Protein AF-0000000083323220 (afdb_homodimer)

Structure (mmCIF, N/CA/C/O backbone):
data_AF-0000000083323220-model_v1
#
loop_
_entity.id
_entity.type
_entity.pdbx_description
1 polymer 'TGF-beta family profile domain-containing protein'
#
loop_
_atom_site.group_PDB
_atom_site.id
_atom_site.type_symbol
_atom_site.label_atom_id
_atom_site.label_alt_id
_atom_site.label_comp_id
_atom_site.label_asym_id
_atom_site.label_entity_id
_atom_site.label_seq_id
_atom_site.pdbx_PDB_ins_code
_atom_site.Cartn_x
_atom_site.Cartn_y
_atom_site.Cartn_z
_atom_site.occupancy
_atom_site.B_iso_or_equiv
_atom_site.auth_seq_id
_atom_site.auth_comp_id
_atom_site.auth_asym_id
_atom_site.auth_atom_id
_atom_site.pdbx_PDB_model_num
ATOM 1 N N . MET A 1 1 ? -9.164 18.016 -3.143 1 35.22 1 MET A N 1
ATOM 2 C CA . MET A 1 1 ? -8.867 17.453 -4.453 1 35.22 1 MET A CA 1
ATOM 3 C C . MET A 1 1 ? -9.062 15.938 -4.445 1 35.22 1 MET A C 1
ATOM 5 O O . MET A 1 1 ? -8.547 15.242 -3.564 1 35.22 1 MET A O 1
ATOM 9 N N . PRO A 1 2 ? -10.086 15.516 -5.086 1 44.38 2 PRO A N 1
ATOM 10 C CA . PRO A 1 2 ? -10.422 14.094 -5.004 1 44.38 2 PRO A CA 1
ATOM 11 C C . PRO A 1 2 ? -9.242 13.195 -5.359 1 44.38 2 PRO A C 1
ATOM 13 O O . PRO A 1 2 ? -8.625 13.367 -6.414 1 44.38 2 PRO A O 1
ATOM 16 N N . LEU A 1 3 ? -8.492 12.82 -4.41 1 46.09 3 LEU A N 1
ATOM 17 C CA . LEU A 1 3 ? -7.367 11.938 -4.699 1 46.09 3 LEU A CA 1
ATOM 18 C C . LEU A 1 3 ? -7.785 10.812 -5.645 1 46.09 3 LEU A C 1
ATOM 20 O O . LEU A 1 3 ? -6.938 10.195 -6.289 1 46.09 3 LEU A O 1
ATOM 24 N N . HIS A 1 4 ? -9.203 10.297 -5.645 1 52.5 4 HIS A N 1
ATOM 25 C CA . HIS A 1 4 ? -9.258 8.922 -6.137 1 52.5 4 HIS A CA 1
ATOM 26 C C . HIS A 1 4 ? -9.828 8.867 -7.551 1 52.5 4 HIS A C 1
ATOM 28 O O . HIS A 1 4 ? -10.961 8.422 -7.746 1 52.5 4 HIS A O 1
ATOM 34 N N . LYS A 1 5 ? -9.773 9.953 -8.414 1 54 5 LYS A N 1
ATOM 35 C CA . LYS A 1 5 ? -10.156 9.547 -9.758 1 54 5 LYS A CA 1
ATOM 36 C C . LYS A 1 5 ? -9.281 8.406 -10.258 1 54 5 LYS A C 1
ATOM 38 O O . LYS A 1 5 ? -8.195 8.164 -9.719 1 54 5 LYS A O 1
ATOM 43 N N . GLY A 1 6 ? -9.727 7.59 -11.195 1 61.62 6 GLY A N 1
ATOM 44 C CA . GLY A 1 6 ? -8.945 6.555 -11.844 1 61.62 6 GLY A CA 1
ATOM 45 C C . GLY A 1 6 ? -7.488 6.938 -12.031 1 61.62 6 GLY A C 1
ATOM 46 O O . GLY A 1 6 ? -7.188 7.988 -12.602 1 61.62 6 GLY A O 1
ATOM 47 N N . ARG A 1 7 ? -6.645 6.258 -11.227 1 77.12 7 ARG A N 1
ATOM 48 C CA . ARG A 1 7 ? -5.219 6.562 -11.281 1 77.12 7 ARG A CA 1
ATOM 49 C C . ARG A 1 7 ? -4.566 5.91 -12.5 1 77.12 7 ARG A C 1
ATOM 51 O O . ARG A 1 7 ? -4.812 4.738 -12.789 1 77.12 7 ARG A O 1
ATOM 58 N N . ARG A 1 8 ? -4.133 6.832 -13.453 1 67.38 8 ARG A N 1
ATOM 59 C CA . ARG A 1 8 ? -3.311 6.312 -14.547 1 67.38 8 ARG A CA 1
ATOM 60 C C . ARG A 1 8 ? -1.925 5.918 -14.047 1 67.38 8 ARG A C 1
ATOM 62 O O . ARG A 1 8 ? -1.126 6.781 -13.672 1 67.38 8 ARG A O 1
ATOM 69 N N . SER A 1 9 ? -1.67 4.574 -13.844 1 85.44 9 SER A N 1
ATOM 70 C CA . SER A 1 9 ? -0.406 4.18 -13.227 1 85.44 9 SER A CA 1
ATOM 71 C C . SER A 1 9 ? 0.39 3.256 -14.148 1 85.44 9 SER A C 1
ATOM 73 O O . SER A 1 9 ? 1.414 2.703 -13.742 1 85.44 9 SER A O 1
ATOM 75 N N . LYS A 1 10 ? -0.149 3.125 -15.367 1 87.44 10 LYS A N 1
ATOM 76 C CA . LYS A 1 10 ? 0.63 2.283 -16.266 1 87.44 10 LYS A CA 1
ATOM 77 C C . LYS A 1 10 ? 1.934 2.969 -16.672 1 87.44 10 LYS A C 1
ATOM 79 O O . LYS A 1 10 ? 1.948 4.164 -16.969 1 87.44 10 LYS A O 1
ATOM 84 N N . CYS A 1 11 ? 2.949 2.18 -16.594 1 86.62 11 CYS A N 1
ATOM 85 C CA . CYS A 1 11 ? 4.234 2.729 -17.016 1 86.62 11 CYS A CA 1
ATOM 86 C C . CYS A 1 11 ? 4.27 2.951 -18.516 1 86.62 11 CYS A C 1
ATOM 88 O O . CYS A 1 11 ? 3.852 2.084 -19.281 1 86.62 11 CYS A O 1
ATOM 90 N N . LYS A 1 12 ? 4.449 4.23 -18.859 1 76.69 12 LYS A N 1
ATOM 91 C CA . LYS A 1 12 ? 4.586 4.562 -20.281 1 76.69 12 LYS A CA 1
ATOM 92 C C . LYS A 1 12 ? 6.02 4.973 -20.609 1 76.69 12 LYS A C 1
ATOM 94 O O . LYS A 1 12 ? 6.566 5.895 -20 1 76.69 12 LYS A O 1
ATOM 99 N N . GLY A 1 13 ? 6.535 4.426 -21.625 1 67.31 13 GLY A N 1
ATOM 100 C CA . GLY A 1 13 ? 7.816 4.84 -22.172 1 67.31 13 GLY A CA 1
ATOM 101 C C . GLY A 1 13 ? 8.891 5.02 -21.109 1 67.31 13 GLY A C 1
ATOM 102 O O . GLY A 1 13 ? 9.156 4.105 -20.328 1 67.31 13 GLY A O 1
ATOM 103 N N . ASP A 1 14 ? 9.273 6.359 -21.047 1 64.62 14 ASP A N 1
ATOM 104 C CA . ASP A 1 14 ? 10.383 6.809 -20.203 1 64.62 14 ASP A CA 1
ATOM 105 C C . ASP A 1 14 ? 9.953 6.898 -18.734 1 64.62 14 ASP A C 1
ATOM 107 O O . ASP A 1 14 ? 10.781 7.137 -17.859 1 64.62 14 ASP A O 1
ATOM 111 N N . ASN A 1 15 ? 8.703 6.742 -18.484 1 61.38 15 ASN A N 1
ATOM 112 C CA . ASN A 1 15 ? 8.211 6.938 -17.125 1 61.38 15 ASN A CA 1
ATOM 113 C C . ASN A 1 15 ? 8.375 5.676 -16.281 1 61.38 15 ASN A C 1
ATOM 115 O O . ASN A 1 15 ? 7.426 5.234 -15.641 1 61.38 15 ASN A O 1
ATOM 119 N N . ASN A 1 16 ? 9.578 5.176 -16.422 1 77.25 16 ASN A N 1
ATOM 120 C CA . ASN A 1 16 ? 9.82 3.936 -15.688 1 77.25 16 ASN A CA 1
ATOM 121 C C . ASN A 1 16 ? 10.656 4.18 -14.43 1 77.25 16 ASN A C 1
ATOM 123 O O . ASN A 1 16 ? 10.969 3.238 -13.695 1 77.25 16 ASN A O 1
ATOM 127 N N . LYS A 1 17 ? 10.836 5.516 -14.164 1 89.75 17 LYS A N 1
ATOM 128 C CA . LYS A 1 17 ? 11.672 5.797 -13 1 89.75 17 LYS A CA 1
ATOM 129 C C . LYS A 1 17 ? 10.82 6.066 -11.766 1 89.75 17 LYS A C 1
ATOM 131 O O . LYS A 1 17 ? 11.227 5.75 -10.641 1 89.75 17 LYS A O 1
ATOM 136 N N . LYS A 1 18 ? 9.617 6.57 -12.078 1 94.19 18 LYS A N 1
ATOM 137 C CA . LYS A 1 18 ? 8.711 6.852 -10.961 1 94.19 18 LYS A CA 1
ATOM 138 C C . LYS A 1 18 ? 7.684 5.734 -10.797 1 94.19 18 LYS A C 1
ATOM 140 O O . LYS A 1 18 ? 7.465 4.941 -11.711 1 94.19 18 LYS A O 1
ATOM 145 N N . CYS A 1 19 ? 7.094 5.73 -9.664 1 96.19 19 CYS A N 1
ATOM 146 C CA . CYS A 1 19 ? 6.141 4.691 -9.297 1 96.19 19 CYS A CA 1
ATOM 147 C C . CYS A 1 19 ? 5.074 4.523 -10.375 1 96.19 19 CYS A C 1
ATOM 149 O O . CYS A 1 19 ? 4.336 5.465 -10.672 1 96.19 19 CYS A O 1
ATOM 151 N N . CYS A 1 20 ? 4.988 3.332 -10.891 1 96.62 20 CYS A N 1
ATOM 152 C CA . CYS A 1 20 ? 3.984 3.004 -11.898 1 96.62 20 CYS A CA 1
ATOM 153 C C . CYS A 1 20 ? 3.746 1.499 -11.961 1 96.62 20 CYS A C 1
ATOM 155 O O . CYS A 1 20 ? 4.461 0.726 -11.32 1 96.62 20 CYS A O 1
ATOM 157 N N . ARG A 1 21 ? 2.727 1.155 -12.641 1 96.62 21 ARG A N 1
ATOM 158 C CA . ARG A 1 21 ? 2.355 -0.251 -12.766 1 96.62 21 ARG A CA 1
ATOM 159 C C . ARG A 1 21 ? 3.094 -0.905 -13.93 1 96.62 21 ARG A C 1
ATOM 161 O O . ARG A 1 21 ? 3.098 -0.379 -15.047 1 96.62 21 ARG A O 1
ATOM 168 N N . HIS A 1 22 ? 3.678 -2.014 -13.672 1 95.88 22 HIS A N 1
ATOM 169 C CA . HIS A 1 22 ? 4.348 -2.832 -14.672 1 95.88 22 HIS A CA 1
ATOM 170 C C . HIS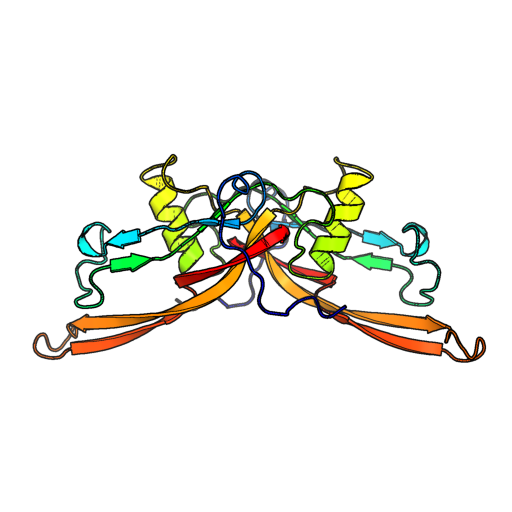 A 1 22 ? 3.58 -4.125 -14.93 1 95.88 22 HIS A C 1
ATOM 172 O O . HIS A 1 22 ? 2.871 -4.617 -14.055 1 95.88 22 HIS A O 1
ATOM 178 N N . GLU A 1 23 ? 3.711 -4.637 -16.094 1 94.44 23 GLU A N 1
ATOM 179 C CA . GLU A 1 23 ? 3.09 -5.918 -16.406 1 94.44 23 GLU A CA 1
ATOM 180 C C . GLU A 1 23 ? 3.887 -7.078 -15.828 1 94.44 23 GLU A C 1
ATOM 182 O O . GLU A 1 23 ? 5.117 -7.031 -15.773 1 94.44 23 GLU A O 1
ATOM 187 N N . LEU A 1 24 ? 3.195 -8.055 -15.391 1 95.56 24 LEU A N 1
ATOM 188 C CA . LEU A 1 24 ? 3.77 -9.297 -14.898 1 95.56 24 LEU A CA 1
ATOM 189 C C . LEU A 1 24 ? 2.898 -10.492 -15.289 1 95.56 24 LEU A C 1
ATOM 191 O O . LEU A 1 24 ? 1.924 -10.797 -14.602 1 95.56 24 LEU A O 1
ATOM 195 N N . THR A 1 25 ? 3.225 -11.148 -16.281 1 96 25 THR A N 1
ATOM 196 C CA . THR A 1 25 ? 2.469 -12.328 -16.719 1 96 25 THR A CA 1
ATOM 197 C C . THR A 1 25 ? 2.873 -13.547 -15.898 1 96 25 THR A C 1
ATOM 199 O O . THR A 1 25 ? 4.051 -13.906 -15.844 1 96 25 THR A O 1
ATOM 202 N N . VAL A 1 26 ? 1.89 -14.18 -15.305 1 95.38 26 VAL A N 1
ATOM 203 C CA . VAL A 1 26 ? 2.113 -15.383 -14.508 1 95.38 26 VAL A CA 1
ATOM 204 C C . VAL A 1 26 ? 1.36 -16.562 -15.133 1 95.38 26 VAL A C 1
ATOM 206 O O . VAL A 1 26 ? 0.165 -16.453 -15.414 1 95.38 26 VAL A O 1
ATOM 209 N N . MET A 1 27 ? 2.092 -17.594 -15.344 1 95.06 27 MET A N 1
ATOM 210 C CA . MET A 1 27 ? 1.495 -18.844 -15.797 1 95.06 27 MET A CA 1
ATOM 211 C C . MET A 1 27 ? 1.367 -19.844 -14.648 1 95.06 27 MET A C 1
ATOM 213 O O . MET A 1 27 ? 2.355 -20.156 -13.977 1 95.06 27 MET A O 1
ATOM 217 N N . PHE A 1 28 ? 0.174 -20.375 -14.445 1 92.31 28 PHE A N 1
ATOM 218 C CA . PHE A 1 28 ? -0.051 -21.234 -13.297 1 92.31 28 PHE A CA 1
ATOM 219 C C . PHE A 1 28 ? 0.746 -22.531 -13.43 1 92.31 28 PHE A C 1
ATOM 221 O O . PHE A 1 28 ? 1.197 -23.094 -12.43 1 92.31 28 PHE A O 1
ATOM 228 N N . LYS A 1 29 ? 0.963 -22.922 -14.594 1 90.56 29 LYS A N 1
ATOM 229 C CA . LYS A 1 29 ? 1.716 -24.141 -14.812 1 90.56 29 LYS A CA 1
ATOM 230 C C . LYS A 1 29 ? 3.154 -24 -14.328 1 90.56 29 LYS A C 1
ATOM 232 O O . LYS A 1 29 ? 3.801 -25 -13.992 1 90.56 29 LYS A O 1
ATOM 237 N N . ASP A 1 30 ? 3.633 -22.734 -14.289 1 88.25 30 ASP A N 1
ATOM 238 C CA . ASP A 1 30 ? 5.02 -22.484 -13.914 1 88.25 30 ASP A CA 1
ATOM 239 C C . ASP A 1 30 ? 5.145 -22.234 -12.414 1 88.25 30 ASP A C 1
ATOM 241 O O . ASP A 1 30 ? 6.254 -22.094 -11.891 1 88.25 30 ASP A O 1
ATOM 245 N N . LEU A 1 31 ? 4.055 -22.219 -11.711 1 85.31 31 LEU A N 1
ATOM 246 C CA . LEU A 1 31 ? 4.07 -21.969 -10.273 1 85.31 31 LEU A CA 1
ATOM 247 C C . LEU A 1 31 ? 3.889 -23.281 -9.5 1 85.31 31 LEU A C 1
ATOM 249 O O . LEU A 1 31 ? 2.84 -23.922 -9.594 1 85.31 31 LEU A O 1
ATOM 253 N N . LYS A 1 32 ? 4.855 -23.516 -8.789 1 83.62 32 LYS A N 1
ATOM 254 C CA . LYS A 1 32 ? 4.766 -24.75 -8.023 1 83.62 32 LYS A CA 1
ATOM 255 C C . LYS A 1 32 ? 3.57 -24.734 -7.074 1 83.62 32 LYS A C 1
ATOM 257 O O . LYS A 1 32 ? 3.379 -23.766 -6.332 1 83.62 32 LYS A O 1
ATOM 262 N N . GLY A 1 33 ? 2.734 -25.719 -7.121 1 83.81 33 GLY A N 1
ATOM 263 C CA . GLY A 1 33 ? 1.632 -25.844 -6.184 1 83.81 33 GLY A CA 1
ATOM 264 C C . GLY A 1 33 ? 0.314 -25.344 -6.738 1 83.81 33 GLY A C 1
ATOM 265 O O . GLY A 1 33 ? -0.701 -25.344 -6.039 1 83.81 33 GLY A O 1
ATOM 266 N N . PHE A 1 34 ? 0.406 -24.844 -7.918 1 87.25 34 PHE A N 1
ATOM 267 C CA . PHE A 1 34 ? -0.816 -24.297 -8.484 1 87.25 34 PHE A CA 1
ATOM 268 C C . PHE A 1 34 ? -1.25 -25.078 -9.719 1 87.25 34 PHE A C 1
ATOM 270 O O . PHE A 1 34 ? -2.002 -24.562 -10.555 1 87.25 34 PHE A O 1
ATOM 277 N N . GLU A 1 35 ? -0.896 -26.344 -9.742 1 86 35 GLU A N 1
ATOM 278 C CA . GLU A 1 35 ? -1.145 -27.188 -10.914 1 86 35 GLU A CA 1
ATOM 279 C C . GLU A 1 35 ? -2.607 -27.609 -10.992 1 86 35 GLU A C 1
ATOM 281 O O . GLU A 1 35 ? -3.076 -28.062 -12.039 1 86 35 GLU A O 1
ATOM 286 N N . PHE A 1 36 ? -3.26 -27.375 -9.938 1 87.62 36 PHE A N 1
ATOM 287 C CA . PHE A 1 36 ? -4.648 -27.812 -9.867 1 87.62 36 PHE A CA 1
ATOM 288 C C . PHE A 1 36 ? -5.57 -26.828 -10.57 1 87.62 36 PHE A C 1
ATOM 290 O O . PHE A 1 36 ? -6.754 -27.109 -10.766 1 87.62 36 PHE A O 1
ATOM 297 N N . ILE A 1 37 ? -5.027 -25.672 -10.906 1 91.81 37 ILE A N 1
ATOM 298 C CA . ILE A 1 37 ? -5.836 -24.656 -11.57 1 91.81 37 ILE A CA 1
ATOM 299 C C . ILE A 1 37 ? -6.023 -25.031 -13.039 1 91.81 37 ILE A C 1
ATOM 301 O O . ILE A 1 37 ? -5.051 -25.266 -13.758 1 91.81 37 ILE A O 1
ATOM 305 N N . VAL A 1 38 ? -7.27 -25.109 -13.445 1 93.69 38 VAL A N 1
ATOM 306 C CA . VAL A 1 38 ? -7.613 -25.453 -14.82 1 93.69 38 VAL A CA 1
ATOM 307 C C . VAL A 1 38 ? -7.688 -24.172 -15.664 1 93.69 38 VAL A C 1
ATOM 309 O O . VAL A 1 38 ? -7.227 -24.156 -16.812 1 93.69 38 VAL A O 1
ATOM 312 N N . TYR A 1 39 ? -8.344 -23.219 -15.023 1 96.19 39 TYR A N 1
ATOM 313 C CA . TYR A 1 39 ? -8.508 -21.938 -15.703 1 96.19 39 TYR A CA 1
ATOM 314 C C . TYR A 1 39 ? -8.43 -20.781 -14.711 1 96.19 39 TYR A C 1
ATOM 316 O O . TYR A 1 39 ? -8.938 -20.891 -13.586 1 96.19 39 TYR A O 1
ATOM 324 N N . PRO A 1 40 ? -7.918 -19.547 -15.141 1 97 40 PRO A N 1
ATOM 325 C CA . PRO A 1 40 ? -7.195 -19.312 -16.391 1 97 40 PRO A CA 1
ATOM 326 C C . PRO 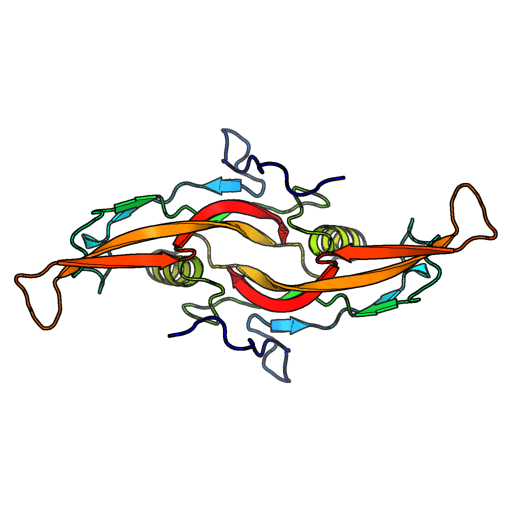A 1 40 ? -5.828 -20 -16.422 1 97 40 PRO A C 1
ATOM 328 O O . PRO A 1 40 ? -5.355 -20.484 -15.391 1 97 40 PRO A O 1
ATOM 331 N N . LYS A 1 41 ? -5.18 -20.094 -17.641 1 95.5 41 LYS A N 1
ATOM 332 C CA . LYS A 1 41 ? -3.83 -20.641 -17.734 1 95.5 41 LYS A CA 1
ATOM 333 C C . LYS A 1 41 ? -2.799 -19.672 -17.156 1 95.5 41 LYS A C 1
ATOM 335 O O . LYS A 1 41 ? -1.792 -20.109 -16.594 1 95.5 41 LYS A O 1
ATOM 340 N N . GLY A 1 42 ? -3.051 -18.453 -17.375 1 96.12 42 GLY A N 1
ATOM 341 C CA . GLY A 1 42 ? -2.213 -17.375 -16.891 1 96.12 42 GLY A CA 1
ATOM 342 C C . GLY A 1 42 ? -2.934 -16.047 -16.828 1 96.12 42 GLY A C 1
ATOM 343 O O . GLY A 1 42 ? -4.086 -15.938 -17.25 1 96.12 42 GLY A O 1
ATOM 344 N N . PHE A 1 43 ? -2.248 -15.109 -16.219 1 97.06 43 PHE A N 1
ATOM 345 C CA . PHE A 1 43 ? -2.85 -13.781 -16.109 1 97.06 43 PHE A CA 1
ATOM 346 C C . PHE A 1 43 ? -1.783 -12.719 -15.867 1 97.06 43 PHE A C 1
ATOM 348 O O . PHE A 1 43 ? -0.638 -13.047 -15.547 1 97.06 43 PHE A O 1
ATOM 355 N N . ASP A 1 44 ? -2.156 -11.547 -16.125 1 97.44 44 ASP A N 1
ATOM 356 C CA . ASP A 1 44 ? -1.286 -10.422 -15.805 1 97.44 44 ASP A CA 1
ATOM 357 C C . ASP A 1 44 ? -1.487 -9.961 -14.359 1 97.44 44 ASP A C 1
ATOM 359 O O . ASP A 1 44 ? -2.412 -9.203 -14.07 1 97.44 44 ASP A O 1
ATOM 363 N N . ALA A 1 45 ? -0.636 -10.453 -13.461 1 97.5 45 ALA A N 1
ATOM 364 C CA . ALA A 1 45 ? -0.716 -10.086 -12.047 1 97.5 45 ALA A CA 1
ATOM 365 C C . ALA A 1 45 ? -0.349 -8.625 -11.844 1 97.5 45 ALA A C 1
ATOM 367 O O . ALA A 1 45 ? -0.904 -7.953 -10.969 1 97.5 45 ALA A O 1
ATOM 368 N N . GLY A 1 46 ? 0.597 -8.117 -12.609 1 96.94 46 GLY A N 1
ATOM 369 C CA . GLY A 1 46 ? 1.127 -6.773 -12.461 1 96.94 46 GLY A CA 1
ATOM 370 C C . GLY A 1 46 ? 1.987 -6.605 -11.227 1 96.94 46 GLY A C 1
ATOM 371 O O . GLY A 1 46 ? 2.035 -7.492 -10.367 1 96.94 46 GLY A O 1
ATOM 372 N N . TYR A 1 47 ? 2.691 -5.551 -11.164 1 96.88 47 TYR A N 1
ATOM 373 C CA . TYR A 1 47 ? 3.406 -5.156 -9.953 1 96.88 47 TYR A CA 1
ATOM 374 C C . TYR A 1 47 ? 3.76 -3.676 -9.984 1 96.88 47 TYR A C 1
ATOM 376 O O . TYR A 1 47 ? 3.732 -3.049 -11.047 1 96.88 47 TYR A O 1
ATOM 384 N N . CYS A 1 48 ? 4.027 -3.145 -8.883 1 96.88 48 CYS A N 1
ATOM 385 C CA . CYS A 1 48 ? 4.352 -1.729 -8.75 1 96.88 48 CYS A CA 1
ATOM 386 C C . CYS A 1 48 ? 5.84 -1.531 -8.492 1 96.88 48 CYS A C 1
ATOM 388 O O . CYS A 1 48 ? 6.434 -2.238 -7.676 1 96.88 48 CYS A O 1
ATOM 390 N N . LYS A 1 49 ? 6.391 -0.592 -9.195 1 95.81 49 LYS A N 1
ATOM 391 C CA . LYS A 1 49 ? 7.809 -0.295 -9.047 1 95.81 49 LYS A CA 1
ATOM 392 C C . LYS A 1 49 ? 8.117 1.141 -9.461 1 95.81 49 LYS A C 1
ATOM 394 O O . LYS A 1 49 ? 7.484 1.68 -10.367 1 95.81 49 LYS A O 1
ATOM 399 N N . GLY A 1 50 ? 9.164 1.663 -8.805 1 95.12 50 GLY A N 1
ATOM 400 C CA . GLY A 1 50 ? 9.617 3.01 -9.117 1 95.12 50 GLY A CA 1
ATOM 401 C C . GLY A 1 50 ? 9.789 3.881 -7.887 1 95.12 50 GLY A C 1
ATOM 402 O O . GLY A 1 50 ? 9.352 3.516 -6.797 1 95.12 50 GLY A O 1
ATOM 403 N N . ARG A 1 51 ? 10.273 5.055 -8.062 1 94.38 51 ARG A N 1
ATOM 404 C CA . ARG A 1 51 ? 10.555 5.977 -6.969 1 94.38 51 ARG A CA 1
ATOM 405 C C . ARG A 1 51 ? 9.32 6.797 -6.613 1 94.38 51 ARG A C 1
ATOM 407 O O . ARG A 1 51 ? 8.469 7.047 -7.469 1 94.38 51 ARG A O 1
ATOM 414 N N . CYS A 1 52 ? 9.297 7.156 -5.379 1 96.25 52 CYS A N 1
ATOM 415 C CA . CYS A 1 52 ? 8.227 8.016 -4.891 1 96.25 52 CYS A CA 1
ATOM 416 C C . CYS A 1 52 ? 8.781 9.352 -4.41 1 96.25 52 CYS A C 1
ATOM 418 O O . CYS A 1 52 ? 8.914 9.578 -3.205 1 96.25 52 CYS A O 1
ATOM 420 N N . PRO A 1 53 ? 9.078 10.219 -5.363 1 94.06 53 PRO A N 1
ATOM 421 C CA . PRO A 1 53 ? 9.547 11.539 -4.945 1 94.06 53 PRO A CA 1
ATOM 422 C C . PRO A 1 53 ? 8.477 12.336 -4.207 1 94.06 53 PRO A C 1
ATOM 424 O O . PRO A 1 53 ? 7.312 11.93 -4.168 1 94.06 53 PRO A O 1
ATOM 427 N N . PRO A 1 54 ? 8.875 13.453 -3.645 1 93.5 54 PRO A N 1
ATOM 428 C CA . PRO A 1 54 ? 7.922 14.211 -2.826 1 93.5 54 PRO A CA 1
ATOM 429 C C . PRO A 1 54 ? 6.664 14.602 -3.594 1 93.5 54 PRO A C 1
ATOM 431 O O . PRO A 1 54 ? 6.754 15.133 -4.703 1 93.5 54 PRO A O 1
ATOM 434 N N . ARG A 1 55 ? 5.523 14.258 -3.018 1 91.88 55 ARG A N 1
ATOM 435 C CA . ARG A 1 55 ? 4.188 14.648 -3.443 1 91.88 55 ARG A CA 1
ATOM 436 C C . ARG A 1 55 ? 3.764 13.883 -4.695 1 91.88 55 ARG A C 1
ATOM 438 O O . ARG A 1 55 ? 2.695 14.141 -5.254 1 91.88 55 ARG A O 1
ATOM 445 N N . TYR A 1 56 ? 4.559 12.914 -5.102 1 92.81 56 TYR A N 1
ATOM 446 C CA . TYR A 1 56 ? 4.23 12.203 -6.332 1 92.81 56 TYR A CA 1
ATOM 447 C C . TYR A 1 56 ? 3.156 11.148 -6.086 1 92.81 56 TYR A C 1
ATOM 449 O O . TYR A 1 56 ? 3.328 10.266 -5.246 1 92.81 56 TYR A O 1
ATOM 457 N N . ASN A 1 57 ? 2.125 11.211 -6.715 1 93.88 57 ASN A N 1
ATOM 458 C CA . ASN A 1 57 ? 1.031 10.25 -6.812 1 93.88 57 ASN A CA 1
ATOM 459 C C . ASN A 1 57 ? 0.722 9.617 -5.457 1 93.88 57 ASN A C 1
ATOM 461 O O . ASN A 1 57 ? 0.729 8.391 -5.324 1 93.88 57 ASN A O 1
ATOM 465 N N . PRO A 1 58 ? 0.381 10.398 -4.484 1 95.75 58 PRO A N 1
ATOM 466 C CA . PRO A 1 58 ? 0.065 9.859 -3.16 1 95.75 58 PRO A CA 1
ATOM 467 C C . PRO A 1 58 ? -1.226 9.047 -3.146 1 95.75 58 PRO A C 1
ATOM 469 O O . PRO A 1 58 ? -2.242 9.484 -3.691 1 95.75 58 PRO A O 1
ATOM 472 N N . ALA A 1 59 ? -1.165 7.883 -2.516 1 96.31 59 ALA A N 1
ATOM 473 C CA . ALA A 1 59 ? -2.334 7.012 -2.436 1 96.31 59 ALA A CA 1
ATOM 474 C C . ALA A 1 59 ? -3.414 7.625 -1.548 1 96.31 59 ALA A C 1
ATOM 476 O O . ALA A 1 59 ? -4.609 7.477 -1.82 1 96.31 59 ALA A O 1
ATOM 477 N N . HIS A 1 60 ? -3.023 8.188 -0.429 1 95.31 60 HIS A N 1
ATOM 478 C CA . HIS A 1 60 ? -3.914 8.75 0.583 1 95.31 60 HIS A CA 1
ATOM 479 C C . HIS A 1 60 ? -3.27 9.938 1.288 1 95.31 60 HIS A C 1
ATOM 481 O O . HIS A 1 60 ? -2.133 10.305 0.981 1 95.31 60 HIS A O 1
ATOM 487 N N . HIS A 1 61 ? -3.971 10.539 2.203 1 93.94 61 HIS A N 1
ATOM 488 C CA . HIS A 1 61 ? -3.49 11.727 2.893 1 93.94 61 HIS A CA 1
ATOM 489 C C . HIS A 1 61 ? -2.23 11.43 3.699 1 93.94 61 HIS A C 1
ATOM 491 O O . HIS A 1 61 ? -1.329 12.266 3.787 1 93.94 61 HIS A O 1
ATOM 497 N N . HIS A 1 62 ? -2.176 10.328 4.184 1 97.44 62 HIS A N 1
ATOM 498 C CA . HIS A 1 62 ? -0.989 9.977 4.953 1 97.44 62 HIS A CA 1
ATOM 499 C C . HIS A 1 62 ? 0.26 9.992 4.078 1 97.44 62 HIS A C 1
ATOM 501 O O . HIS A 1 62 ? 1.319 10.453 4.512 1 97.44 62 HIS A O 1
ATOM 507 N N . ALA A 1 63 ? 0.117 9.492 2.914 1 97.31 63 ALA A N 1
ATOM 508 C CA . ALA A 1 63 ? 1.263 9.445 2.01 1 97.31 63 ALA A CA 1
ATOM 509 C C . ALA A 1 63 ? 1.774 10.852 1.699 1 97.31 63 ALA A C 1
ATOM 511 O O . ALA A 1 63 ? 2.984 11.07 1.616 1 97.31 63 ALA A O 1
ATOM 512 N N . LEU A 1 64 ? 0.88 11.719 1.479 1 94.69 64 LEU A N 1
ATOM 513 C CA . LEU A 1 64 ? 1.258 13.109 1.251 1 94.69 64 LEU A CA 1
ATOM 514 C C . LEU A 1 64 ? 2.002 13.68 2.457 1 94.69 64 LEU A C 1
ATOM 516 O O . LEU A 1 64 ? 3.066 14.281 2.309 1 94.69 64 LEU A O 1
ATOM 520 N N . LEU A 1 65 ? 1.406 13.461 3.59 1 94.31 65 LEU A N 1
ATOM 521 C CA . LEU A 1 65 ? 2.021 13.93 4.824 1 94.31 65 LEU A CA 1
ATOM 522 C C . LEU A 1 65 ? 3.42 13.344 4.996 1 94.31 65 LEU A C 1
ATOM 524 O O . LEU A 1 65 ? 4.371 14.078 5.277 1 94.31 65 LEU A O 1
ATOM 528 N N . GLN A 1 66 ? 3.512 12.07 4.801 1 96.06 66 GLN A N 1
ATOM 529 C CA . GLN A 1 66 ? 4.793 11.383 4.953 1 96.06 66 GLN A CA 1
ATOM 530 C C . GLN A 1 66 ? 5.82 11.914 3.961 1 96.06 66 GLN A C 1
ATOM 532 O O . GLN A 1 66 ? 7 12.055 4.297 1 96.06 66 GLN A O 1
ATOM 537 N N . SER A 1 67 ? 5.375 12.133 2.766 1 95.81 67 SER A N 1
ATOM 538 C CA . SER A 1 67 ? 6.266 12.664 1.738 1 95.81 67 SER A CA 1
ATOM 539 C C . SER A 1 67 ? 6.816 14.023 2.133 1 95.81 67 SER A C 1
ATOM 541 O O . SER A 1 67 ? 8 14.305 1.934 1 95.81 67 SER A O 1
ATOM 543 N N . LEU A 1 68 ? 6 14.82 2.684 1 92.44 68 LEU A N 1
ATOM 544 C CA . LEU A 1 68 ? 6.41 16.156 3.105 1 92.44 68 LEU A CA 1
ATOM 545 C C . LEU A 1 68 ? 7.391 16.078 4.27 1 92.44 68 LEU A C 1
ATOM 547 O O . LEU A 1 68 ? 8.398 16.797 4.285 1 92.44 68 LEU A O 1
ATOM 551 N N . LEU A 1 69 ? 7.094 15.273 5.168 1 94.12 69 LEU A N 1
ATOM 552 C CA . LEU A 1 69 ? 7.961 15.109 6.332 1 94.12 69 LEU A CA 1
ATOM 553 C C . LEU A 1 69 ? 9.32 14.562 5.918 1 94.12 69 LEU A C 1
ATOM 555 O O . LEU A 1 69 ? 10.352 14.977 6.453 1 94.12 69 LEU A O 1
ATOM 559 N N . TRP A 1 70 ? 9.289 13.633 5 1 95.56 70 TRP A N 1
ATOM 560 C CA . TRP A 1 70 ? 10.531 13.078 4.488 1 95.56 70 TRP A CA 1
ATOM 561 C C . TRP A 1 70 ? 11.375 14.156 3.818 1 95.56 70 TRP A C 1
ATOM 563 O O . TRP A 1 70 ? 12.594 14.203 4.004 1 95.56 70 TRP A O 1
ATOM 573 N N . LYS A 1 71 ? 10.75 14.969 3.012 1 93.69 71 LYS A N 1
ATOM 574 C CA . LYS A 1 71 ? 11.453 16.062 2.344 1 93.69 71 LYS A CA 1
ATOM 575 C C . LYS A 1 71 ? 12.125 16.984 3.355 1 93.69 71 LYS A C 1
ATOM 577 O O . LYS A 1 71 ? 13.227 17.484 3.121 1 93.69 71 LYS A O 1
ATOM 582 N N . GLU A 1 72 ? 11.5 17.188 4.453 1 92.38 72 GLU A N 1
ATOM 583 C CA . GLU A 1 72 ? 12.008 18.094 5.488 1 92.38 72 GLU A CA 1
ATOM 584 C C . GLU A 1 72 ? 13.156 17.453 6.262 1 92.38 72 GLU A C 1
ATOM 586 O O . GLU A 1 72 ? 14.156 18.109 6.559 1 92.38 72 GLU A O 1
ATOM 591 N N . ASP A 1 73 ? 13 16.234 6.598 1 93.56 73 ASP A N 1
ATOM 592 C CA . ASP A 1 73 ? 14 15.477 7.348 1 93.56 73 ASP A CA 1
ATOM 593 C C . ASP A 1 73 ? 13.992 14.008 6.949 1 93.56 73 ASP A C 1
ATOM 595 O O . ASP A 1 73 ? 13.188 13.227 7.453 1 93.56 73 ASP A O 1
ATOM 599 N N . ARG A 1 74 ? 14.969 13.641 6.281 1 93.94 74 ARG A N 1
ATOM 600 C CA . ARG A 1 74 ? 15.008 12.312 5.68 1 93.94 74 ARG A CA 1
ATOM 601 C C . ARG A 1 74 ? 15.273 11.242 6.734 1 93.94 74 ARG A C 1
ATOM 603 O O . ARG A 1 74 ? 15.094 10.047 6.477 1 93.94 74 ARG A O 1
ATOM 610 N N . LYS A 1 75 ? 15.664 11.617 7.906 1 93.75 75 LYS A N 1
ATOM 611 C CA . LYS A 1 75 ? 15.969 10.656 8.961 1 93.75 75 LYS A CA 1
ATOM 612 C C . LYS A 1 75 ? 14.742 10.383 9.828 1 93.75 75 LYS A C 1
ATOM 614 O O . LYS A 1 75 ? 14.719 9.414 10.594 1 93.75 75 LYS A O 1
ATOM 619 N N . ARG A 1 76 ? 13.805 11.18 9.68 1 92.56 76 ARG A N 1
ATOM 620 C CA . ARG A 1 76 ? 12.641 11.125 10.562 1 92.56 76 ARG A CA 1
ATOM 621 C C . ARG A 1 76 ? 11.688 10.016 10.133 1 92.56 76 ARG A C 1
ATOM 623 O O . ARG A 1 76 ? 11.164 9.273 10.969 1 92.56 76 ARG A O 1
ATOM 630 N N . VAL A 1 77 ? 11.375 9.938 8.859 1 95.38 77 VAL A N 1
ATOM 631 C CA . VAL A 1 77 ? 10.484 8.938 8.281 1 95.38 77 VAL A CA 1
ATOM 632 C C . VAL A 1 77 ? 11.047 8.461 6.945 1 95.38 77 VAL A C 1
ATOM 634 O O . VAL A 1 77 ? 11.758 9.203 6.262 1 95.38 77 VAL A O 1
ATOM 637 N N . PRO A 1 78 ? 10.711 7.273 6.578 1 95.25 78 PRO A N 1
ATOM 638 C CA . PRO A 1 78 ? 11.148 6.836 5.246 1 95.25 78 PRO A CA 1
ATOM 639 C C . PRO A 1 78 ? 10.336 7.473 4.121 1 95.25 78 PRO A C 1
ATOM 641 O O . PRO A 1 78 ? 9.25 8.008 4.363 1 95.25 78 PRO A O 1
ATOM 644 N N . LYS A 1 79 ? 10.914 7.41 2.93 1 96.12 79 LYS A N 1
ATOM 645 C CA . LYS A 1 79 ? 10.156 7.777 1.736 1 96.12 79 LYS A CA 1
ATOM 646 C C . LYS A 1 79 ? 8.992 6.816 1.509 1 96.12 79 LYS A C 1
ATOM 648 O O . LYS A 1 79 ? 9.109 5.613 1.754 1 96.12 79 LYS A O 1
ATOM 653 N N . PRO A 1 80 ? 7.852 7.375 1.017 1 96.94 80 PRO A N 1
ATOM 654 C CA . PRO A 1 80 ? 6.758 6.457 0.698 1 96.94 80 PRO A CA 1
ATOM 655 C C . PRO A 1 80 ? 7.172 5.363 -0.285 1 96.94 80 PRO A C 1
ATOM 657 O O . PRO A 1 80 ? 8.055 5.578 -1.116 1 96.94 80 PRO A O 1
ATOM 660 N N . CYS A 1 81 ? 6.457 4.348 -0.174 1 96.12 81 CYS A N 1
ATOM 661 C CA . CYS A 1 81 ? 6.75 3.186 -1.006 1 96.12 81 CYS A CA 1
ATOM 662 C C . CYS A 1 81 ? 5.777 3.09 -2.172 1 96.12 81 CYS A C 1
ATOM 664 O O . CYS A 1 81 ? 4.625 3.518 -2.062 1 96.12 81 CYS A O 1
ATOM 666 N N . CYS A 1 82 ? 6.289 2.59 -3.252 1 97.06 82 CYS A N 1
ATOM 667 C CA . CYS A 1 82 ? 5.414 2.314 -4.383 1 97.06 82 CYS A CA 1
ATOM 668 C C . CYS A 1 82 ? 4.66 1.005 -4.188 1 97.06 82 CYS A C 1
ATOM 670 O O . CYS A 1 82 ? 5.266 -0.065 -4.141 1 97.06 82 CYS A O 1
ATOM 672 N N . ALA A 1 83 ? 3.352 1.117 -4.074 1 97.5 83 ALA A N 1
ATOM 673 C CA . ALA A 1 83 ? 2.555 -0.061 -3.742 1 97.5 83 ALA A CA 1
ATOM 674 C C . ALA A 1 83 ? 1.217 -0.042 -4.477 1 97.5 83 ALA A C 1
ATOM 676 O O . ALA A 1 83 ? 0.785 1.005 -4.965 1 97.5 83 ALA A O 1
ATOM 677 N N . PRO A 1 84 ? 0.552 -1.228 -4.535 1 97 84 PRO A N 1
ATOM 678 C CA . PRO A 1 84 ? -0.771 -1.255 -5.164 1 97 84 PRO A CA 1
ATOM 679 C C . PRO A 1 84 ? -1.783 -0.364 -4.445 1 97 84 PRO A C 1
ATOM 681 O O . PRO A 1 84 ? -1.835 -0.35 -3.213 1 97 84 PRO A O 1
ATOM 684 N N . SER A 1 85 ? -2.523 0.395 -5.25 1 95.75 85 SER A N 1
ATOM 685 C CA . SER A 1 85 ? -3.588 1.221 -4.688 1 95.75 85 SER A CA 1
ATOM 686 C C . SER A 1 85 ? -4.961 0.669 -5.051 1 95.75 85 SER A C 1
ATOM 688 O O . SER A 1 85 ? -5.969 1.044 -4.441 1 95.75 85 SER A O 1
ATOM 690 N N . LYS A 1 86 ? -4.934 -0.162 -6.07 1 96.62 86 LYS A N 1
ATOM 691 C CA . LYS A 1 86 ? -6.148 -0.854 -6.484 1 96.62 86 LYS A CA 1
ATOM 692 C C . LYS A 1 86 ? -5.84 -2.262 -6.984 1 96.62 86 LYS A C 1
ATOM 694 O O . LYS A 1 86 ? -4.914 -2.455 -7.773 1 96.62 86 LYS A O 1
ATOM 699 N N . LEU A 1 87 ? -6.621 -3.178 -6.445 1 97.69 87 LEU A N 1
ATOM 700 C CA . LEU A 1 87 ? -6.434 -4.574 -6.82 1 97.69 87 LEU A CA 1
ATOM 701 C C . LEU A 1 87 ? -7.746 -5.191 -7.285 1 97.69 87 LEU A C 1
ATOM 703 O O . LEU A 1 87 ? -8.82 -4.672 -6.984 1 97.69 87 LEU A O 1
ATOM 707 N N . ASP A 1 88 ? -7.574 -6.242 -8.016 1 97.75 88 ASP A N 1
ATOM 708 C CA . ASP A 1 88 ? -8.75 -6.945 -8.516 1 97.75 88 ASP A CA 1
ATOM 709 C C . ASP A 1 88 ? -8.664 -8.445 -8.227 1 97.75 88 ASP A C 1
ATOM 711 O O . ASP A 1 88 ? -7.645 -8.922 -7.73 1 97.75 88 ASP A O 1
ATOM 715 N N . GLN A 1 89 ? -9.836 -9.055 -8.484 1 98.12 89 GLN A N 1
ATOM 716 C CA . GLN A 1 89 ? -9.898 -10.492 -8.242 1 98.12 89 GLN A CA 1
ATOM 717 C C . GLN A 1 89 ? -9.766 -11.281 -9.547 1 98.12 89 GLN A C 1
ATOM 719 O O . GLN A 1 89 ? -9.891 -10.711 -10.633 1 98.12 89 GLN A O 1
ATOM 724 N N . LEU A 1 90 ? -9.5 -12.516 -9.383 1 97.38 90 LEU A N 1
ATOM 725 C CA . LEU A 1 90 ? -9.367 -13.445 -10.5 1 97.38 90 LEU A CA 1
ATOM 726 C C . LEU A 1 90 ? -10.258 -14.664 -10.289 1 97.38 90 LEU A C 1
ATOM 728 O O . LEU A 1 90 ? -10.273 -15.25 -9.211 1 97.38 90 LEU A O 1
ATOM 732 N N . MET A 1 91 ? -11.031 -14.945 -11.289 1 97.44 91 MET A N 1
ATOM 733 C CA . MET A 1 91 ? -11.812 -16.188 -11.258 1 97.44 91 MET A CA 1
ATOM 734 C C . MET A 1 91 ? -10.922 -17.391 -11.539 1 97.44 91 MET A C 1
ATOM 736 O O . MET A 1 91 ? -10.219 -17.422 -12.547 1 97.44 91 MET A O 1
ATOM 740 N N . ILE A 1 92 ? -11.07 -18.344 -10.648 1 96 92 ILE A N 1
ATOM 741 C CA . ILE A 1 92 ? -10.258 -19.562 -10.766 1 96 92 ILE A CA 1
ATOM 742 C C . ILE A 1 92 ? -11.172 -20.781 -10.898 1 96 92 ILE A C 1
ATOM 744 O O . ILE A 1 92 ? -12.117 -20.938 -10.125 1 96 92 ILE A O 1
ATOM 748 N N . VAL A 1 93 ? -10.828 -21.562 -11.836 1 96.69 93 VAL A N 1
ATOM 749 C CA . VAL A 1 93 ? -11.531 -22.828 -12.023 1 96.69 93 VAL A CA 1
ATOM 750 C C . VAL A 1 93 ? -10.602 -24 -11.703 1 96.69 93 VAL A C 1
ATOM 752 O O . VAL A 1 93 ? -9.469 -24.047 -12.188 1 96.69 93 VAL A O 1
ATOM 755 N N . TYR A 1 94 ? -11.062 -24.844 -10.844 1 93.88 94 TYR A N 1
ATOM 756 C CA . TYR A 1 94 ? -10.219 -25.969 -10.438 1 93.88 94 TYR A CA 1
ATOM 757 C C . TYR A 1 94 ? -11.047 -27.219 -10.219 1 93.88 94 TYR A C 1
ATOM 759 O O . TYR A 1 94 ? -12.273 -27.156 -10.148 1 93.88 94 TYR A O 1
ATOM 767 N N . PHE A 1 95 ? -10.375 -28.438 -10.188 1 89.88 95 PHE A N 1
ATOM 768 C CA . PHE A 1 95 ? -11.062 -29.703 -9.984 1 89.88 95 PHE A CA 1
ATOM 769 C C . PHE A 1 95 ? -11.453 -29.875 -8.516 1 89.88 95 PHE A C 1
ATOM 771 O O . PHE A 1 95 ? -10.68 -29.547 -7.621 1 89.88 95 PHE A O 1
ATOM 778 N N . ASP A 1 96 ? -12.648 -30.375 -8.352 1 86.56 96 ASP A N 1
ATOM 779 C CA . ASP A 1 96 ? -13.07 -30.688 -6.992 1 86.56 96 ASP A CA 1
ATOM 780 C C . ASP A 1 96 ? -12.211 -31.797 -6.383 1 86.56 96 ASP A C 1
ATOM 782 O O . ASP A 1 96 ? -11.953 -32.812 -7.031 1 86.56 96 ASP A O 1
ATOM 786 N N . GLU A 1 97 ? -11.797 -31.5 -5.176 1 83.31 97 GLU A N 1
ATOM 787 C CA . GLU A 1 97 ? -10.938 -32.469 -4.52 1 83.31 97 GLU A CA 1
ATOM 788 C C . GLU A 1 97 ? -11.68 -33.781 -4.277 1 83.31 97 GLU A C 1
ATOM 790 O O . GLU A 1 97 ? -11.07 -34.875 -4.301 1 83.31 97 GLU A O 1
ATOM 795 N N . ASN A 1 98 ? -12.93 -33.719 -4.031 1 87.12 98 ASN A N 1
ATOM 796 C CA . ASN A 1 98 ? -13.711 -34.906 -3.682 1 87.12 98 ASN A CA 1
ATOM 797 C C . ASN A 1 98 ? -14.297 -35.594 -4.922 1 87.12 98 ASN A C 1
ATOM 799 O O . ASN A 1 98 ? -14.672 -36.75 -4.879 1 87.12 98 ASN A O 1
ATOM 803 N N . ASP A 1 99 ? -14.586 -34.75 -5.98 1 84.81 99 ASP A N 1
ATOM 804 C CA . ASP A 1 99 ? -15.141 -35.281 -7.23 1 84.81 99 ASP A CA 1
ATOM 805 C C . ASP A 1 99 ? -14.359 -34.75 -8.43 1 84.81 99 ASP A C 1
ATOM 807 O O . ASP A 1 99 ? -14.586 -33.625 -8.891 1 84.81 99 ASP A O 1
ATOM 811 N N . SER A 1 100 ? -13.531 -35.562 -8.914 1 79.56 100 SER A N 1
ATOM 812 C CA . SER A 1 100 ? -12.625 -35.156 -9.992 1 79.56 100 SER A CA 1
ATOM 813 C C . SER A 1 100 ? -13.383 -34.906 -11.281 1 79.56 100 SER A C 1
ATOM 815 O O . SER A 1 100 ? -12.805 -34.438 -12.266 1 79.56 100 SER A O 1
ATOM 817 N N . THR A 1 101 ? -14.578 -35.219 -11.266 1 85.31 101 THR A N 1
ATOM 818 C CA . THR A 1 101 ? -15.359 -34.938 -12.469 1 85.31 101 THR A CA 1
ATOM 819 C C . THR A 1 101 ? -16.031 -33.594 -12.398 1 85.31 101 THR A C 1
ATOM 821 O O . THR A 1 101 ? -16.578 -33.094 -13.391 1 85.31 101 THR A O 1
ATOM 824 N N . GLN A 1 102 ? -15.914 -33.031 -11.195 1 91.75 102 GLN A N 1
ATOM 825 C CA . GLN A 1 102 ? -16.578 -31.734 -11.016 1 91.75 102 GLN A CA 1
ATOM 826 C C . GLN A 1 102 ? -15.57 -30.594 -10.906 1 91.75 102 GLN A C 1
ATOM 828 O O . GLN A 1 102 ? -14.508 -30.766 -10.305 1 91.75 102 GLN A O 1
ATOM 833 N N . LEU A 1 103 ? -15.945 -29.578 -11.672 1 93.19 103 LEU A N 1
ATOM 834 C CA . LEU A 1 103 ? -15.141 -28.359 -11.578 1 93.19 103 LEU A CA 1
ATOM 835 C C . LEU A 1 103 ? -15.75 -27.375 -10.578 1 93.19 103 LEU A C 1
ATOM 837 O O . LEU A 1 103 ? -16.969 -27.312 -10.438 1 93.19 103 LEU A O 1
ATOM 841 N N . LYS A 1 104 ? -14.859 -26.734 -9.883 1 95.62 104 LYS A N 1
ATOM 842 C CA . LYS A 1 104 ? -15.281 -25.703 -8.953 1 95.62 104 LYS A CA 1
ATOM 843 C C . LYS A 1 104 ? -14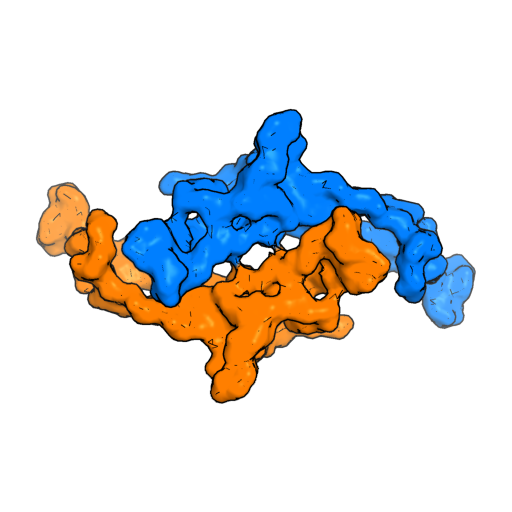.695 -24.344 -9.336 1 95.62 104 LYS A C 1
ATOM 845 O O . LYS A 1 104 ? -13.656 -24.281 -10.008 1 95.62 104 LYS A O 1
ATOM 850 N N . VAL A 1 105 ? -15.508 -23.312 -8.961 1 95.5 105 VAL A N 1
ATOM 851 C CA . VAL A 1 105 ? -15.086 -21.953 -9.25 1 95.5 105 VAL A CA 1
ATOM 852 C C . VAL A 1 105 ? -14.781 -21.219 -7.941 1 95.5 105 VAL A C 1
ATOM 854 O O . VAL A 1 105 ? -15.523 -21.328 -6.965 1 95.5 105 VAL A O 1
ATOM 857 N N . SER A 1 106 ? -13.672 -20.562 -7.984 1 94.25 106 SER A N 1
ATOM 858 C CA . SER A 1 106 ? -13.32 -19.688 -6.867 1 94.25 106 SER A CA 1
ATOM 859 C C . SER A 1 106 ? -12.836 -18.328 -7.355 1 94.25 106 SER A C 1
ATOM 861 O O . SER A 1 106 ? -12.383 -18.203 -8.492 1 94.25 106 SER A O 1
ATOM 863 N N . TYR A 1 107 ? -13.07 -17.344 -6.512 1 96.31 107 TYR A N 1
ATOM 864 C CA . TYR A 1 107 ? -12.555 -16 -6.805 1 96.31 107 TYR A CA 1
ATOM 865 C C . TYR A 1 107 ? -11.453 -15.617 -5.828 1 96.31 107 TYR A C 1
ATOM 867 O O . TYR A 1 107 ? -11.68 -15.555 -4.617 1 96.31 107 TYR A O 1
ATOM 875 N N . TRP A 1 108 ? -10.297 -15.438 -6.418 1 94.88 108 TRP A N 1
ATOM 876 C CA . TRP A 1 108 ? -9.172 -15.016 -5.59 1 94.88 108 TRP A CA 1
ATOM 877 C C . TRP A 1 108 ? -9.078 -13.492 -5.531 1 94.88 108 TRP A C 1
ATOM 879 O O . TRP A 1 108 ? -8.641 -12.859 -6.496 1 94.88 108 TRP A O 1
ATOM 889 N N . LYS A 1 109 ? -9.211 -13.023 -4.363 1 96.88 109 LYS A N 1
ATOM 890 C CA . LYS A 1 109 ? -9.305 -11.578 -4.191 1 96.88 109 LYS A CA 1
ATOM 891 C C . LYS A 1 109 ? -7.922 -10.938 -4.145 1 96.88 109 LYS A C 1
ATOM 893 O O . LYS A 1 109 ? -6.973 -11.539 -3.639 1 96.88 109 LYS A O 1
ATOM 898 N N . ASN A 1 110 ? -7.809 -9.734 -4.672 1 98 110 ASN A N 1
ATOM 899 C CA . ASN A 1 110 ? -6.621 -8.891 -4.555 1 98 110 ASN A CA 1
ATOM 900 C C . ASN A 1 110 ? -5.371 -9.617 -5.055 1 98 110 ASN A C 1
ATOM 902 O O . ASN A 1 110 ? -4.336 -9.609 -4.387 1 98 110 ASN A O 1
ATOM 906 N N . ILE A 1 111 ? -5.559 -10.258 -6.219 1 97.56 111 ILE A N 1
ATOM 907 C CA . ILE A 1 111 ? -4.445 -11.031 -6.754 1 97.56 111 ILE A CA 1
ATOM 908 C C . ILE A 1 111 ? -3.873 -10.336 -7.984 1 97.56 111 ILE A C 1
ATOM 910 O O . ILE A 1 111 ? -2.781 -10.672 -8.445 1 97.56 111 ILE A O 1
ATOM 914 N N . GLN A 1 112 ? -4.582 -9.336 -8.445 1 97.88 112 GLN A N 1
ATOM 915 C CA . GLN A 1 112 ? -4.176 -8.617 -9.648 1 97.88 112 GLN A CA 1
ATOM 916 C C . GLN A 1 112 ? -4.066 -7.117 -9.375 1 97.88 112 GLN A C 1
ATOM 918 O O . GLN A 1 112 ? -5.016 -6.496 -8.891 1 97.88 112 GLN A O 1
ATOM 923 N N . VAL A 1 113 ? -2.92 -6.555 -9.789 1 97.69 113 VAL A N 1
ATOM 924 C CA . VAL A 1 113 ? -2.709 -5.125 -9.594 1 97.69 113 VAL A CA 1
ATOM 925 C C . VAL A 1 113 ? -3.295 -4.352 -10.773 1 97.69 113 VAL A C 1
ATOM 927 O O . VAL A 1 113 ? -2.951 -4.613 -11.93 1 97.69 113 VAL A O 1
ATOM 930 N N . LEU A 1 114 ? -4.109 -3.363 -10.406 1 97.12 114 LEU A N 1
ATOM 931 C CA . LEU A 1 114 ? -4.684 -2.492 -11.422 1 97.12 114 LEU A CA 1
ATOM 932 C C . LEU A 1 114 ? -4.004 -1.127 -11.422 1 97.12 114 LEU A C 1
ATOM 934 O O . LEU A 1 114 ? -3.762 -0.545 -12.477 1 97.12 114 LEU A O 1
ATOM 938 N N . GLU A 1 115 ? -3.689 -0.678 -10.203 1 97.19 115 GLU A N 1
ATOM 939 C CA . GLU A 1 115 ? -3.107 0.653 -10.055 1 97.19 115 GLU A CA 1
ATOM 940 C C . GLU A 1 115 ? -2.041 0.669 -8.961 1 97.19 115 GLU A C 1
ATOM 942 O O . GLU A 1 115 ? -2.115 -0.102 -8 1 97.19 115 GLU A O 1
ATOM 947 N N . CYS A 1 116 ? -1.104 1.586 -9.148 1 96.88 116 CYS A N 1
ATOM 948 C CA . CYS A 1 116 ? -0.054 1.809 -8.156 1 96.88 116 CYS A CA 1
ATOM 949 C C . CYS A 1 116 ? -0.072 3.248 -7.656 1 96.88 116 CYS A C 1
ATOM 951 O O . CYS A 1 116 ? -0.506 4.152 -8.375 1 96.88 116 CYS A O 1
ATOM 953 N N . ALA A 1 117 ? 0.396 3.416 -6.484 1 97.25 117 ALA A N 1
ATOM 954 C CA . ALA A 1 117 ? 0.563 4.742 -5.895 1 97.25 117 ALA A CA 1
ATOM 955 C C . ALA A 1 117 ? 1.602 4.715 -4.777 1 97.25 117 ALA A C 1
ATOM 957 O O . ALA A 1 117 ? 2.027 3.645 -4.34 1 97.25 117 ALA A O 1
ATOM 958 N N . CYS A 1 118 ? 1.999 5.875 -4.41 1 97.06 118 CYS A N 1
ATOM 959 C CA . CYS A 1 118 ? 2.969 6.004 -3.328 1 97.06 118 CYS A CA 1
ATOM 960 C C . CYS A 1 118 ? 2.275 5.988 -1.971 1 97.06 118 CYS A C 1
ATOM 962 O O . CYS A 1 118 ? 1.323 6.738 -1.747 1 97.06 118 CYS A O 1
ATOM 964 N N . SER A 1 119 ? 2.781 5.031 -1.084 1 94.62 119 SER A N 1
ATOM 965 C CA . SER A 1 119 ? 2.125 4.855 0.207 1 94.62 119 SER A CA 1
ATOM 966 C C . SER A 1 119 ? 3.145 4.645 1.322 1 94.62 119 SER A C 1
ATOM 968 O O . SER A 1 119 ? 4.266 4.195 1.07 1 94.62 119 SER A O 1
ATOM 970 N N . MET B 1 1 ? -7.219 -19.141 4.246 1 34.94 1 MET B N 1
ATOM 971 C CA . MET B 1 1 ? -6.746 -18.562 5.504 1 34.94 1 MET B CA 1
ATOM 972 C C . MET B 1 1 ? -7.047 -17.078 5.57 1 34.94 1 MET B C 1
ATOM 974 O O . MET B 1 1 ? -6.734 -16.328 4.637 1 34.94 1 MET B O 1
ATOM 978 N N . PRO B 1 2 ? -7.992 -16.75 6.371 1 42.06 2 PRO B N 1
ATOM 979 C CA . PRO B 1 2 ? -8.438 -15.359 6.395 1 42.06 2 PRO B CA 1
ATOM 980 C C . PRO B 1 2 ? -7.293 -14.375 6.613 1 42.06 2 PRO B C 1
ATOM 982 O O . PRO B 1 2 ? -6.52 -14.523 7.566 1 42.06 2 PRO B O 1
ATOM 985 N N . LEU B 1 3 ? -6.742 -13.891 5.582 1 45.69 3 LEU B N 1
ATOM 986 C CA . LEU B 1 3 ? -5.621 -12.969 5.73 1 45.69 3 LEU B CA 1
ATOM 987 C C . LEU B 1 3 ? -5.93 -11.898 6.777 1 45.69 3 LEU B C 1
ATOM 989 O O . LEU B 1 3 ? -5.012 -11.328 7.371 1 45.69 3 LEU B O 1
ATOM 993 N N . HIS B 1 4 ? -7.336 -11.359 6.953 1 50.88 4 HIS B N 1
ATOM 994 C CA . HIS B 1 4 ? -7.324 -10.008 7.508 1 50.88 4 HIS B CA 1
ATOM 995 C C . HIS B 1 4 ? -7.773 -10.008 8.961 1 50.88 4 HIS B C 1
ATOM 997 O O . HIS B 1 4 ? -8.93 -9.688 9.266 1 50.88 4 HIS B O 1
ATOM 1003 N N . LYS B 1 5 ? -7.648 -11.062 9.828 1 53.59 5 LYS B N 1
ATOM 1004 C CA . LYS B 1 5 ? -7.887 -10.648 11.203 1 53.59 5 LYS B CA 1
ATOM 1005 C C . LYS B 1 5 ? -7.047 -9.422 11.555 1 53.59 5 LYS B C 1
ATOM 1007 O O . LYS B 1 5 ? -6.062 -9.117 10.883 1 53.59 5 LYS B O 1
ATOM 1012 N N . GLY B 1 6 ? -7.359 -8.727 12.594 1 61.94 6 GLY B N 1
ATOM 1013 C CA . GLY B 1 6 ? -6.59 -7.637 13.172 1 61.94 6 GLY B CA 1
ATOM 1014 C C . GLY B 1 6 ? -5.094 -7.879 13.133 1 61.94 6 GLY B C 1
ATOM 1015 O O . GLY B 1 6 ? -4.609 -8.906 13.617 1 61.94 6 GLY B O 1
ATOM 1016 N N . ARG B 1 7 ? -4.406 -7.152 12.164 1 75.56 7 ARG B N 1
ATOM 1017 C CA . ARG B 1 7 ? -2.965 -7.328 12 1 75.56 7 ARG B CA 1
ATOM 1018 C C . ARG B 1 7 ? -2.195 -6.617 13.102 1 75.56 7 ARG B C 1
ATOM 1020 O O . ARG B 1 7 ? -2.494 -5.469 13.438 1 75.56 7 ARG B O 1
ATOM 1027 N N . ARG B 1 8 ? -1.556 -7.457 13.977 1 66.25 8 ARG B N 1
ATOM 1028 C CA . ARG B 1 8 ? -0.631 -6.863 14.938 1 66.25 8 ARG B CA 1
ATOM 1029 C C . ARG B 1 8 ? 0.625 -6.352 14.242 1 66.25 8 ARG B C 1
ATOM 1031 O O . ARG B 1 8 ? 1.414 -7.137 13.711 1 66.25 8 ARG B O 1
ATOM 1038 N N . SER B 1 9 ? 0.725 -5.004 14.023 1 84.5 9 SER B N 1
ATOM 1039 C CA . SER B 1 9 ? 1.851 -4.508 13.234 1 84.5 9 SER B CA 1
ATOM 1040 C C . SER B 1 9 ? 2.693 -3.521 14.039 1 84.5 9 SER B C 1
ATOM 1042 O O . SER B 1 9 ? 3.604 -2.891 13.5 1 84.5 9 SER B O 1
ATOM 1044 N N . LYS B 1 10 ? 2.32 -3.428 15.336 1 86.94 10 LYS B N 1
ATOM 1045 C CA . LYS B 1 10 ? 3.146 -2.52 16.125 1 86.94 10 LYS B CA 1
ATOM 1046 C C . LYS B 1 10 ? 4.551 -3.084 16.328 1 86.94 10 LYS B C 1
ATOM 1048 O O . LYS B 1 10 ? 4.715 -4.273 16.609 1 86.94 10 LYS B O 1
ATOM 1053 N N . CYS B 1 11 ? 5.477 -2.191 16.125 1 86.88 11 CYS B N 1
ATOM 1054 C CA . CYS B 1 11 ? 6.852 -2.627 16.344 1 86.88 11 CYS B CA 1
ATOM 1055 C C . CYS B 1 11 ? 7.129 -2.844 17.828 1 86.88 11 CYS B C 1
ATOM 1057 O O . CYS B 1 11 ? 6.762 -2.012 18.656 1 86.88 11 CYS B O 1
ATOM 1059 N N . LYS B 1 12 ? 7.453 -4.094 18.141 1 76.06 12 LYS B N 1
ATOM 1060 C CA . LYS B 1 12 ? 7.832 -4.41 19.516 1 76.06 12 LYS B CA 1
ATOM 1061 C C . LYS B 1 12 ? 9.328 -4.703 19.609 1 76.06 12 LYS B C 1
ATOM 1063 O O . LYS B 1 12 ? 9.836 -5.594 18.938 1 76.06 12 LYS B O 1
ATOM 1068 N N . GLY B 1 13 ? 9.938 -4.121 20.531 1 66.88 13 GLY B N 1
ATOM 1069 C CA . GLY B 1 13 ? 11.312 -4.43 20.875 1 66.88 13 GLY B CA 1
ATOM 1070 C C . GLY B 1 13 ? 12.211 -4.59 19.656 1 66.88 13 GLY B C 1
ATOM 1071 O O . GLY B 1 13 ? 12.297 -3.688 18.828 1 66.88 13 GLY B O 1
ATOM 1072 N N . ASP B 1 14 ? 12.633 -5.926 19.547 1 63.81 14 ASP B N 1
ATOM 1073 C CA . ASP B 1 14 ? 13.609 -6.355 18.547 1 63.81 14 ASP B CA 1
ATOM 1074 C C . ASP B 1 14 ? 12.977 -6.43 17.156 1 63.81 14 ASP B C 1
ATOM 1076 O O . ASP B 1 14 ? 13.68 -6.625 16.156 1 63.81 14 ASP B O 1
ATOM 1080 N N . ASN B 1 15 ? 11.711 -6.316 17.078 1 60.69 15 ASN B N 1
ATOM 1081 C CA . ASN B 1 15 ? 11.031 -6.508 15.805 1 60.69 15 ASN B CA 1
ATOM 1082 C C . ASN B 1 15 ? 11.031 -5.23 14.969 1 60.69 15 ASN B C 1
ATOM 1084 O O . ASN B 1 15 ? 10.008 -4.855 14.406 1 60.69 15 ASN B O 1
ATOM 1088 N N . ASN B 1 16 ? 12.203 -4.66 15 1 77 16 ASN B N 1
ATOM 1089 C CA . ASN B 1 16 ? 12.289 -3.396 14.273 1 77 16 ASN B CA 1
ATOM 1090 C C . ASN B 1 16 ? 12.961 -3.576 12.914 1 77 16 ASN B C 1
ATOM 1092 O O . ASN B 1 16 ? 13.094 -2.617 12.148 1 77 16 ASN B O 1
ATOM 1096 N N . LYS B 1 17 ? 13.172 -4.895 12.594 1 89.62 17 LYS B N 1
ATOM 1097 C CA . LYS B 1 17 ? 13.852 -5.109 11.32 1 89.62 17 LYS B CA 1
ATOM 1098 C C . LYS B 1 17 ? 12.859 -5.457 10.219 1 89.62 17 LYS B C 1
ATOM 1100 O O . LYS B 1 17 ? 13.078 -5.117 9.047 1 89.62 17 LYS B O 1
ATOM 1105 N N . LYS B 1 18 ? 11.758 -6.055 10.695 1 94.25 18 LYS B N 1
ATOM 1106 C CA . LYS B 1 18 ? 10.734 -6.418 9.727 1 94.25 18 LYS B CA 1
ATOM 1107 C C . LYS B 1 18 ? 9.602 -5.391 9.711 1 94.25 18 LYS B C 1
ATOM 1109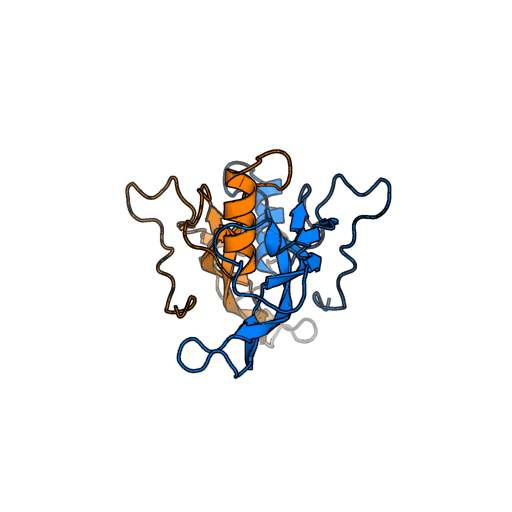 O O . LYS B 1 18 ? 9.445 -4.617 10.656 1 94.25 18 LYS B O 1
ATOM 1114 N N . CYS B 1 19 ? 8.875 -5.438 8.672 1 96.12 19 CYS B N 1
ATOM 1115 C CA . CYS B 1 19 ? 7.789 -4.488 8.445 1 96.12 19 CYS B CA 1
ATOM 1116 C C . CYS B 1 19 ? 6.875 -4.406 9.664 1 96.12 19 CYS B C 1
ATOM 1118 O O . CYS B 1 19 ? 6.273 -5.402 10.07 1 96.12 19 CYS B O 1
ATOM 1120 N N . CYS B 1 20 ? 6.773 -3.211 10.195 1 96.56 20 CYS B N 1
ATOM 1121 C CA . CYS B 1 20 ? 5.898 -2.965 11.336 1 96.56 20 CYS B CA 1
ATOM 1122 C C . CYS B 1 20 ? 5.547 -1.485 11.445 1 96.56 20 CYS B C 1
ATOM 1124 O O . CYS B 1 20 ? 6.098 -0.657 10.719 1 96.56 20 CYS B O 1
ATOM 1126 N N . ARG B 1 21 ? 4.598 -1.217 12.25 1 96.62 21 ARG B N 1
ATOM 1127 C CA . ARG B 1 21 ? 4.137 0.153 12.445 1 96.62 21 ARG B CA 1
ATOM 1128 C C . ARG B 1 21 ? 4.973 0.872 13.5 1 96.62 21 ARG B C 1
ATOM 1130 O O . ARG B 1 21 ? 5.18 0.351 14.594 1 96.62 21 ARG B O 1
ATOM 1137 N N . HIS B 1 22 ? 5.414 2.027 13.172 1 95.69 22 HIS B N 1
ATOM 1138 C CA . HIS B 1 22 ? 6.148 2.902 14.078 1 95.69 22 HIS B CA 1
ATOM 1139 C C . HIS B 1 22 ? 5.32 4.129 14.445 1 95.69 22 HIS B C 1
ATOM 1141 O O . HIS B 1 22 ? 4.457 4.559 13.68 1 95.69 22 HIS B O 1
ATOM 1147 N N . GLU B 1 23 ? 5.566 4.664 15.594 1 94.31 23 GLU B N 1
ATOM 1148 C CA . GLU B 1 23 ? 4.895 5.891 16 1 94.31 23 GLU B CA 1
ATOM 1149 C C . GLU B 1 23 ? 5.504 7.109 15.32 1 94.31 23 GLU B C 1
ATOM 1151 O O . GLU B 1 23 ? 6.715 7.16 15.102 1 94.31 23 GLU B O 1
ATOM 1156 N N . LEU B 1 24 ? 4.684 8.023 14.992 1 95.5 24 LEU B N 1
ATOM 1157 C CA . LEU B 1 24 ? 5.082 9.305 14.43 1 95.5 24 LEU B CA 1
ATOM 1158 C C . LEU B 1 24 ? 4.184 10.43 14.938 1 95.5 24 LEU B C 1
ATOM 1160 O O . LEU B 1 24 ? 3.104 10.656 14.391 1 95.5 24 LEU B O 1
ATOM 1164 N N . THR B 1 25 ? 4.582 11.109 15.891 1 96 25 THR B N 1
ATOM 1165 C CA . THR B 1 25 ? 3.803 12.227 16.422 1 96 25 THR B CA 1
ATOM 1166 C C . THR B 1 25 ? 3.98 13.469 15.562 1 96 25 THR B C 1
ATOM 1168 O O . 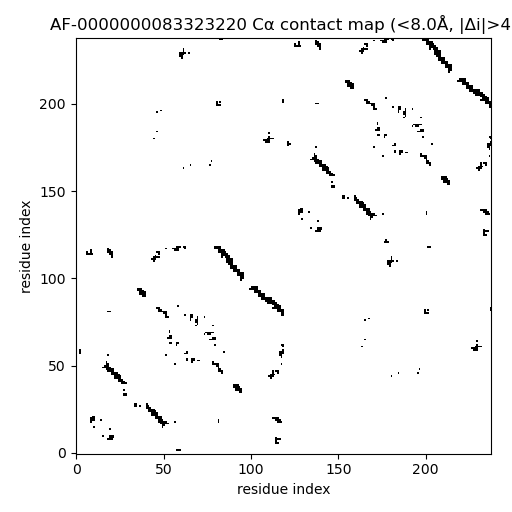THR B 1 25 ? 5.105 13.922 15.344 1 96 25 THR B O 1
ATOM 1171 N N . VAL B 1 26 ? 2.875 14.008 15.117 1 95.31 26 VAL B N 1
ATOM 1172 C CA . VAL B 1 26 ? 2.879 15.219 14.305 1 95.31 26 VAL B CA 1
ATOM 1173 C C . VAL B 1 26 ? 2.129 16.328 15.031 1 95.31 26 VAL B C 1
ATOM 1175 O O . VAL B 1 26 ? 1 16.141 15.484 1 95.31 26 VAL B O 1
ATOM 1178 N N . MET B 1 27 ? 2.793 17.438 15.125 1 95 27 MET B N 1
ATOM 1179 C CA . MET B 1 27 ? 2.162 18.641 15.664 1 95 27 MET B CA 1
ATOM 1180 C C . MET B 1 27 ? 1.784 19.609 14.547 1 95 27 MET B C 1
ATOM 1182 O O . MET B 1 27 ? 2.633 20 13.742 1 95 27 MET B O 1
ATOM 1186 N N . PHE B 1 28 ? 0.532 20.031 14.531 1 92.25 28 PHE B N 1
ATOM 1187 C CA . PHE B 1 28 ? 0.07 20.875 13.43 1 92.25 28 PHE B CA 1
ATOM 1188 C C . PHE B 1 28 ? 0.765 22.219 13.445 1 92.25 28 PHE B C 1
ATOM 1190 O O . PHE B 1 28 ? 1.013 22.812 12.398 1 92.25 28 PHE B O 1
ATOM 1197 N N . LYS B 1 29 ? 1.108 22.641 14.578 1 90.56 29 LYS B N 1
ATOM 1198 C CA . LYS B 1 29 ? 1.781 23.938 14.695 1 90.56 29 LYS B CA 1
ATOM 1199 C C . LYS B 1 29 ? 3.141 23.906 14 1 90.56 29 LYS B C 1
ATOM 1201 O O . LYS B 1 29 ? 3.646 24.953 13.578 1 90.56 29 LYS B O 1
ATOM 1206 N N . ASP B 1 30 ? 3.715 22.672 13.891 1 88.31 30 ASP B N 1
ATOM 1207 C CA . ASP B 1 30 ? 5.051 22.531 13.32 1 88.31 30 ASP B CA 1
ATOM 1208 C C . ASP B 1 30 ? 4.98 22.281 11.82 1 88.31 30 ASP B C 1
ATOM 1210 O O . ASP B 1 30 ? 6.012 22.219 11.148 1 88.31 30 ASP B O 1
ATOM 1214 N N . LEU B 1 31 ? 3.793 22.172 11.281 1 85.19 31 LEU B N 1
ATOM 1215 C CA . LEU B 1 31 ? 3.621 21.922 9.852 1 85.19 31 LEU B CA 1
ATOM 1216 C C . LEU B 1 31 ? 3.223 23.203 9.117 1 85.19 31 LEU B C 1
ATOM 1218 O O . LEU B 1 31 ? 2.145 23.75 9.359 1 85.19 31 LEU B O 1
ATOM 1222 N N . LYS B 1 32 ? 4.059 23.516 8.273 1 83.56 32 LYS B N 1
ATOM 1223 C CA . LYS B 1 32 ? 3.758 24.734 7.531 1 83.56 32 LYS B CA 1
ATOM 1224 C C . LYS B 1 32 ? 2.447 24.609 6.762 1 83.56 32 LYS B C 1
ATOM 1226 O O . LYS B 1 32 ? 2.242 23.625 6.047 1 83.56 32 LYS B O 1
ATOM 1231 N N . GLY B 1 33 ? 1.538 25.531 6.953 1 83.88 33 GLY B N 1
ATOM 1232 C CA . GLY B 1 33 ? 0.306 25.547 6.18 1 83.88 33 GLY B CA 1
ATOM 1233 C C . GLY B 1 33 ? -0.872 24.938 6.922 1 83.88 33 GLY B C 1
ATOM 1234 O O . GLY B 1 33 ? -1.975 24.859 6.379 1 83.88 33 GLY B O 1
ATOM 1235 N N . PHE B 1 34 ? -0.57 24.469 8.062 1 87.25 34 PHE B N 1
ATOM 1236 C CA . PHE B 1 34 ? -1.647 23.812 8.797 1 87.25 34 PHE B CA 1
ATOM 1237 C C . PHE B 1 34 ? -1.958 24.562 10.086 1 87.25 34 PHE B C 1
ATOM 1239 O O . PHE B 1 34 ? -2.535 24 11.016 1 87.25 34 PHE B O 1
ATOM 1246 N N . GLU B 1 35 ? -1.702 25.859 10.062 1 86 35 GLU B N 1
ATOM 1247 C CA . GLU B 1 35 ? -1.844 26.672 11.266 1 86 35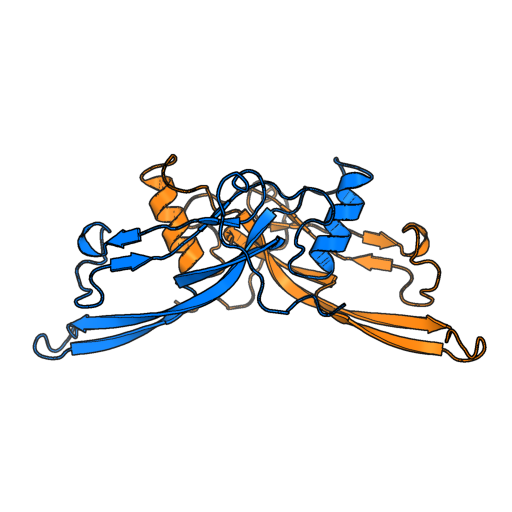 GLU B CA 1
ATOM 1248 C C . GLU B 1 35 ? -3.311 26.984 11.555 1 86 35 GLU B C 1
ATOM 1250 O O . GLU B 1 35 ? -3.654 27.406 12.664 1 86 35 GLU B O 1
ATOM 1255 N N . PHE B 1 36 ? -4.102 26.688 10.602 1 87.38 36 PHE B N 1
ATOM 1256 C CA . PHE B 1 36 ? -5.516 27.016 10.734 1 87.38 36 PHE B CA 1
ATOM 1257 C C . PHE B 1 36 ? -6.242 25.969 11.562 1 87.38 36 PHE B C 1
ATOM 1259 O O . PHE B 1 36 ? -7.402 26.156 11.938 1 87.38 36 PHE B O 1
ATOM 1266 N N . ILE B 1 37 ? -5.562 24.844 11.82 1 91.75 37 ILE B N 1
ATOM 1267 C CA . ILE B 1 37 ? -6.18 23.766 12.586 1 91.75 37 ILE B CA 1
ATOM 1268 C C . ILE B 1 37 ? -6.18 24.125 14.07 1 91.75 37 ILE B C 1
ATOM 1270 O O . ILE B 1 37 ? -5.137 24.453 14.641 1 91.75 37 ILE B O 1
ATOM 1274 N N . VAL B 1 38 ? -7.355 24.125 14.641 1 93.69 38 VAL B N 1
ATOM 1275 C CA . VAL B 1 38 ? -7.523 24.438 16.062 1 93.69 38 VAL B CA 1
ATOM 1276 C C . VAL B 1 38 ? -7.375 23.172 16.891 1 93.69 38 VAL B C 1
ATOM 1278 O O . VAL B 1 38 ? -6.746 23.188 17.953 1 93.69 38 VAL B O 1
ATOM 1281 N N . TYR B 1 39 ? -8.023 22.141 16.359 1 96.25 39 TYR B N 1
ATOM 1282 C CA . TYR B 1 39 ? -7.984 20.859 17.047 1 96.25 39 TYR B CA 1
ATOM 1283 C C . TYR B 1 39 ? -7.953 19.703 16.047 1 96.25 39 TYR B C 1
ATOM 1285 O O . TYR B 1 39 ? -8.617 19.766 15.016 1 96.25 39 TYR B O 1
ATOM 1293 N N . PRO B 1 40 ? -7.273 18.531 16.391 1 97 40 PRO B N 1
ATOM 1294 C CA . PRO B 1 40 ? -6.359 18.375 17.516 1 97 40 PRO B CA 1
ATOM 1295 C C . PRO B 1 40 ? -5.066 19.156 17.359 1 97 40 PRO B C 1
ATOM 1297 O O . PRO B 1 40 ? -4.793 19.688 16.266 1 97 40 PRO B O 1
ATOM 1300 N N . LYS B 1 41 ? -4.262 19.328 18.469 1 95.44 41 LYS B N 1
ATOM 1301 C CA . LYS B 1 41 ? -2.969 19.984 18.375 1 95.44 41 LYS B CA 1
ATOM 1302 C C . LYS B 1 41 ? -1.952 19.109 17.641 1 95.44 41 LYS B C 1
ATOM 1304 O O . LYS B 1 41 ? -1.081 19.625 16.938 1 95.44 41 LYS B O 1
ATOM 1309 N N . GLY B 1 42 ? -2.066 17.875 17.906 1 96.06 42 GLY B N 1
ATOM 1310 C CA . GLY B 1 42 ? -1.219 16.859 17.281 1 96.06 42 GLY B CA 1
ATOM 1311 C C . GLY B 1 42 ? -1.823 15.469 17.312 1 96.06 42 GLY B C 1
ATOM 1312 O O . GLY B 1 42 ? -2.891 15.266 17.906 1 96.06 42 GLY B O 1
ATOM 1313 N N . PHE B 1 43 ? -1.151 14.578 16.625 1 97.06 43 PHE B N 1
ATOM 1314 C CA . PHE B 1 43 ? -1.646 13.211 16.609 1 97.06 43 PHE B CA 1
ATOM 1315 C C . PHE B 1 43 ? -0.538 12.242 16.203 1 97.06 43 PHE B C 1
ATOM 1317 O O . PHE B 1 43 ? 0.517 12.656 15.727 1 97.06 43 PHE B O 1
ATOM 1324 N N . ASP B 1 44 ? -0.769 11.039 16.5 1 97.5 44 ASP B N 1
ATOM 1325 C CA . ASP B 1 44 ? 0.139 9.984 16.047 1 97.5 44 ASP B CA 1
ATOM 1326 C C . ASP B 1 44 ? -0.228 9.508 14.641 1 97.5 44 ASP B C 1
ATOM 1328 O O . ASP B 1 44 ? -1.121 8.68 14.477 1 97.5 44 ASP B O 1
ATOM 1332 N N . ALA B 1 45 ? 0.43 10.078 13.633 1 97.44 45 ALA B N 1
ATOM 1333 C CA . ALA B 1 45 ? 0.178 9.703 12.25 1 97.44 45 ALA B CA 1
ATOM 1334 C C . ALA B 1 45 ? 0.633 8.266 11.984 1 97.44 45 ALA B C 1
ATOM 1336 O O . ALA B 1 45 ? 0.014 7.551 11.195 1 97.44 45 ALA B O 1
ATOM 1337 N N . GLY B 1 46 ? 1.727 7.848 12.609 1 96.88 46 GLY B N 1
ATOM 1338 C CA . GLY B 1 46 ? 2.338 6.551 12.375 1 96.88 46 GLY B CA 1
ATOM 1339 C C . GLY B 1 46 ? 3.025 6.449 11.023 1 96.88 46 GLY B C 1
ATOM 1340 O O . GLY B 1 46 ? 2.875 7.332 10.18 1 96.88 46 GLY B O 1
ATOM 1341 N N . TYR B 1 47 ? 3.799 5.449 10.852 1 96.75 47 TYR B N 1
ATOM 1342 C CA . TYR B 1 47 ? 4.367 5.109 9.555 1 96.75 47 TYR B CA 1
ATOM 1343 C C . TYR B 1 47 ? 4.848 3.662 9.531 1 96.75 47 TYR B C 1
ATOM 1345 O O . TYR B 1 47 ? 5.027 3.043 10.578 1 96.75 47 TYR B O 1
ATOM 1353 N N . CYS B 1 48 ? 5.004 3.156 8.391 1 96.81 48 CYS B N 1
ATOM 1354 C CA . CYS B 1 48 ? 5.426 1.772 8.203 1 96.81 48 CYS B CA 1
ATOM 1355 C C . CYS B 1 48 ? 6.875 1.701 7.742 1 96.81 48 CYS B C 1
ATOM 1357 O O . CYS B 1 48 ? 7.285 2.455 6.859 1 96.81 48 CYS B O 1
ATOM 1359 N N . LYS B 1 49 ? 7.582 0.806 8.367 1 95.75 49 LYS B N 1
ATOM 1360 C CA . LYS B 1 49 ? 8.984 0.628 8.008 1 95.75 49 LYS B CA 1
ATOM 1361 C C . LYS B 1 49 ? 9.469 -0.775 8.367 1 95.75 49 LYS B C 1
ATOM 1363 O O . LYS B 1 49 ? 9.016 -1.363 9.352 1 95.75 49 LYS B O 1
ATOM 1368 N N . GLY B 1 50 ? 10.438 -1.218 7.562 1 95.06 50 GLY B N 1
ATOM 1369 C CA . GLY B 1 50 ? 11.039 -2.52 7.797 1 95.06 50 GLY B CA 1
ATOM 1370 C C . GLY B 1 50 ? 11.117 -3.381 6.551 1 95.06 50 GLY B C 1
ATOM 1371 O O . GLY B 1 50 ? 10.492 -3.062 5.535 1 95.06 50 GLY B O 1
ATOM 1372 N N . ARG B 1 51 ? 11.711 -4.492 6.648 1 94.44 51 ARG B N 1
ATOM 1373 C CA . ARG B 1 51 ? 11.914 -5.395 5.516 1 94.44 51 ARG B CA 1
ATOM 1374 C C . ARG B 1 51 ? 10.711 -6.316 5.332 1 94.44 51 ARG B C 1
ATOM 1376 O O . ARG B 1 51 ? 10.008 -6.633 6.297 1 94.44 51 ARG B O 1
ATOM 1383 N N . CYS B 1 52 ? 10.547 -6.699 4.125 1 96.25 52 CYS B N 1
ATOM 1384 C CA . CYS B 1 52 ? 9.5 -7.652 3.785 1 96.25 52 CYS B CA 1
ATOM 1385 C C . CYS B 1 52 ? 10.094 -8.938 3.219 1 96.25 52 CYS B C 1
ATOM 1387 O O . CYS B 1 52 ? 10.062 -9.164 2.008 1 96.25 52 CYS B O 1
ATOM 1389 N N . PRO B 1 53 ? 10.594 -9.758 4.113 1 94.12 53 PRO B N 1
ATOM 1390 C CA . PRO B 1 53 ? 11.109 -11.039 3.619 1 94.12 53 PRO B CA 1
ATOM 1391 C C . PRO B 1 53 ? 10.023 -11.93 3.035 1 94.12 53 PRO B C 1
ATOM 1393 O O . PRO B 1 53 ? 8.828 -11.625 3.162 1 94.12 53 PRO B O 1
ATOM 1396 N N . PRO B 1 54 ? 10.43 -13.008 2.412 1 93.56 54 PRO B N 1
ATOM 1397 C CA . PRO B 1 54 ? 9.445 -13.852 1.729 1 93.56 54 PRO B CA 1
ATOM 1398 C C . PRO B 1 54 ? 8.336 -14.344 2.662 1 93.56 54 PRO B C 1
ATOM 1400 O O . PRO B 1 54 ? 8.625 -14.867 3.744 1 93.56 54 PRO B O 1
ATOM 1403 N N . ARG B 1 55 ? 7.105 -14.102 2.254 1 92 55 ARG B N 1
ATOM 1404 C CA . ARG B 1 55 ? 5.879 -14.602 2.861 1 92 55 ARG B CA 1
ATOM 1405 C C . ARG B 1 55 ? 5.57 -13.867 4.164 1 92 55 ARG B C 1
ATOM 1407 O O . ARG B 1 55 ? 4.617 -14.211 4.863 1 92 55 ARG B O 1
ATOM 1414 N N . TYR B 1 56 ? 6.34 -12.828 4.461 1 92.81 56 TYR B N 1
ATOM 1415 C CA . TYR B 1 56 ? 6.129 -12.148 5.734 1 92.81 56 TYR B CA 1
ATOM 1416 C C . TYR B 1 56 ? 4.941 -11.188 5.648 1 92.81 56 TYR B C 1
ATOM 1418 O O . TYR B 1 56 ? 4.918 -10.297 4.801 1 92.81 56 TYR B O 1
ATOM 1426 N N . ASN B 1 57 ? 4.02 -11.336 6.422 1 93.88 57 ASN B N 1
ATOM 1427 C CA . ASN B 1 57 ? 2.869 -10.477 6.68 1 93.88 57 ASN B CA 1
ATOM 1428 C C . ASN B 1 57 ? 2.316 -9.875 5.387 1 93.88 57 ASN B C 1
ATOM 1430 O O . ASN B 1 57 ? 2.193 -8.656 5.266 1 93.88 57 ASN B O 1
ATOM 1434 N N . PRO B 1 58 ? 1.908 -10.695 4.461 1 95.81 58 PRO B N 1
ATOM 1435 C CA . PRO B 1 58 ? 1.362 -10.195 3.197 1 95.81 58 PRO B CA 1
ATOM 1436 C C . PRO B 1 58 ? 0.017 -9.5 3.371 1 95.81 58 PRO B C 1
ATOM 1438 O O . PRO B 1 58 ? -0.871 -10.016 4.051 1 95.81 58 PRO B O 1
ATOM 1441 N N . ALA B 1 59 ? -0.104 -8.336 2.758 1 96.25 59 ALA B N 1
ATOM 1442 C CA . ALA B 1 59 ? -1.343 -7.566 2.854 1 96.25 59 ALA B CA 1
ATOM 1443 C C . ALA B 1 59 ? -2.482 -8.266 2.121 1 96.25 59 ALA B C 1
ATOM 1445 O O . ALA B 1 59 ? -3.635 -8.219 2.557 1 96.25 59 ALA B O 1
ATOM 1446 N N . HIS B 1 60 ? -2.211 -8.797 0.956 1 95.38 60 HIS B N 1
ATOM 1447 C CA . HIS B 1 60 ? -3.184 -9.438 0.072 1 95.38 60 HIS B CA 1
ATOM 1448 C C . HIS B 1 60 ? -2.545 -10.562 -0.727 1 95.38 60 HIS B C 1
ATOM 1450 O O . HIS B 1 60 ? -1.352 -10.836 -0.58 1 95.38 60 HIS B O 1
ATOM 1456 N N . HIS B 1 61 ? -3.312 -11.234 -1.531 1 93.88 61 HIS B N 1
ATOM 1457 C CA . HIS B 1 61 ? -2.832 -12.375 -2.293 1 93.88 61 HIS B CA 1
ATOM 1458 C C . HIS B 1 61 ? -1.729 -11.977 -3.266 1 93.88 61 HIS B C 1
ATOM 1460 O O . HIS B 1 61 ? -0.777 -12.727 -3.479 1 93.88 61 HIS B O 1
ATOM 1466 N N . HIS B 1 62 ? -1.843 -10.891 -3.75 1 97.44 62 HIS B N 1
ATOM 1467 C CA . HIS B 1 62 ? -0.81 -10.438 -4.676 1 97.44 62 HIS B CA 1
ATOM 1468 C C . HIS B 1 62 ? 0.547 -10.344 -3.984 1 97.44 62 HIS B C 1
ATOM 1470 O O . HIS B 1 62 ? 1.569 -10.719 -4.566 1 97.44 62 HIS B O 1
ATOM 1476 N N . ALA B 1 63 ? 0.525 -9.844 -2.809 1 97.31 63 ALA B N 1
ATOM 1477 C CA . ALA B 1 63 ? 1.778 -9.695 -2.072 1 97.31 63 ALA B CA 1
ATOM 1478 C C . ALA B 1 63 ? 2.445 -11.047 -1.849 1 97.31 63 ALA B C 1
ATOM 1480 O O . ALA B 1 63 ? 3.67 -11.164 -1.942 1 97.31 63 ALA B O 1
ATOM 1481 N N . LEU B 1 64 ? 1.669 -11.992 -1.51 1 94.75 64 LEU B N 1
ATOM 1482 C CA . LEU B 1 64 ? 2.191 -13.344 -1.347 1 94.75 64 LEU B CA 1
ATOM 1483 C C . LEU B 1 64 ? 2.803 -13.852 -2.648 1 94.75 64 LEU B C 1
ATOM 1485 O O . LEU B 1 64 ? 3.924 -14.367 -2.654 1 94.75 64 LEU B O 1
ATOM 1489 N N . LEU B 1 65 ? 2.043 -13.703 -3.684 1 94.31 65 LEU B N 1
ATOM 1490 C CA . LEU B 1 65 ? 2.516 -14.125 -4.996 1 94.31 65 LEU B CA 1
ATOM 1491 C C . LEU B 1 65 ? 3.82 -13.422 -5.359 1 94.31 65 LEU B C 1
ATOM 1493 O O . LEU B 1 65 ? 4.781 -14.07 -5.781 1 94.31 65 LEU B O 1
ATOM 1497 N N . GLN B 1 66 ? 3.822 -12.141 -5.18 1 96.06 66 GLN B N 1
ATOM 1498 C CA . GLN B 1 66 ? 5.004 -11.352 -5.504 1 96.06 66 GLN B CA 1
ATOM 1499 C C . GLN B 1 66 ? 6.207 -11.789 -4.668 1 96.06 66 GLN B C 1
ATOM 1501 O O . GLN B 1 66 ? 7.332 -11.828 -5.168 1 96.06 66 GLN B O 1
ATOM 1506 N N . SER B 1 67 ? 5.957 -12.031 -3.432 1 95.88 67 SER B N 1
ATOM 1507 C CA . SER B 1 67 ? 7.02 -12.477 -2.541 1 95.88 67 SER B CA 1
ATOM 1508 C C . SER B 1 67 ? 7.625 -13.797 -3.02 1 95.88 67 SER B C 1
ATOM 1510 O O . SER B 1 67 ? 8.844 -13.969 -2.996 1 95.88 67 SER B O 1
ATOM 1512 N N . LEU B 1 68 ? 6.805 -14.664 -3.445 1 92.56 68 LEU B N 1
ATOM 1513 C CA . LEU B 1 68 ? 7.266 -15.961 -3.928 1 92.56 68 LEU B CA 1
ATOM 1514 C C . LEU B 1 68 ? 8.062 -15.812 -5.219 1 92.56 68 LEU B C 1
ATOM 1516 O O . LEU B 1 68 ? 9.117 -16.438 -5.379 1 92.56 68 LEU B O 1
ATOM 1520 N N . LEU B 1 69 ? 7.574 -15.047 -6.062 1 94.19 69 LEU B N 1
ATOM 1521 C CA . LEU B 1 69 ? 8.258 -14.812 -7.332 1 94.19 69 LEU B CA 1
ATOM 1522 C C . LEU B 1 69 ? 9.609 -14.156 -7.109 1 94.19 69 LEU B C 1
ATOM 1524 O O . LEU B 1 69 ? 10.586 -14.484 -7.789 1 94.19 69 LEU B O 1
ATOM 1528 N N . TRP B 1 70 ? 9.625 -13.219 -6.191 1 95.56 70 TRP B N 1
ATOM 1529 C CA . TRP B 1 70 ? 10.883 -12.555 -5.855 1 95.56 70 TRP B CA 1
ATOM 1530 C C . TRP B 1 70 ? 11.906 -13.555 -5.32 1 95.56 70 TRP B C 1
ATOM 1532 O O . TRP B 1 70 ? 13.086 -13.5 -5.672 1 95.56 70 TRP B O 1
ATOM 1542 N N . LYS B 1 71 ? 11.453 -14.414 -4.438 1 93.75 71 LYS B N 1
ATOM 1543 C CA . LYS B 1 71 ? 12.344 -15.43 -3.883 1 93.75 71 LYS B CA 1
ATOM 1544 C C . LYS B 1 71 ? 12.93 -16.312 -4.984 1 93.75 71 LYS B C 1
ATOM 1546 O O . LYS B 1 71 ? 14.094 -16.703 -4.91 1 93.75 71 LYS B O 1
ATOM 1551 N N . GLU B 1 72 ? 12.18 -16.578 -5.988 1 92.44 72 GLU B N 1
ATOM 1552 C CA . GLU B 1 72 ? 12.609 -17.438 -7.086 1 92.44 72 GLU B CA 1
ATOM 1553 C C . GLU B 1 72 ? 13.578 -16.719 -8.016 1 92.44 72 GLU B C 1
ATOM 1555 O O . GLU B 1 72 ? 14.578 -17.281 -8.453 1 92.44 72 GLU B O 1
ATOM 1560 N N . ASP B 1 73 ? 13.281 -15.516 -8.336 1 93.5 73 ASP B N 1
ATOM 1561 C CA . ASP B 1 73 ? 14.094 -14.688 -9.211 1 93.5 73 ASP B CA 1
ATOM 1562 C C . ASP B 1 73 ? 14.023 -13.219 -8.812 1 93.5 73 ASP B C 1
ATOM 1564 O O . ASP B 1 73 ? 13.086 -12.508 -9.18 1 93.5 73 ASP B O 1
ATOM 1568 N N . ARG B 1 74 ? 15.047 -12.758 -8.289 1 94 74 ARG B N 1
ATOM 1569 C CA . ARG B 1 74 ? 15.055 -11.43 -7.691 1 94 74 ARG B CA 1
ATOM 1570 C C . ARG B 1 74 ? 15.086 -10.344 -8.766 1 94 74 ARG B C 1
ATOM 1572 O O . ARG B 1 74 ? 14.844 -9.172 -8.477 1 94 74 ARG B O 1
ATOM 1579 N N . LYS B 1 75 ? 15.328 -10.68 -9.984 1 93.81 75 LYS B N 1
ATOM 1580 C CA . LYS B 1 75 ? 15.398 -9.703 -11.07 1 93.81 75 LYS B CA 1
ATOM 1581 C C . LYS B 1 75 ? 14.039 -9.539 -11.75 1 93.81 75 LYS B C 1
ATOM 1583 O O . LYS B 1 75 ? 13.828 -8.586 -12.5 1 93.81 75 LYS B O 1
ATOM 1588 N N . ARG B 1 76 ? 13.203 -10.422 -11.469 1 92.75 76 ARG B N 1
ATOM 1589 C CA . ARG B 1 76 ? 11.922 -10.461 -12.18 1 92.75 76 ARG B CA 1
ATOM 1590 C C . ARG B 1 76 ? 10.945 -9.438 -11.609 1 92.75 76 ARG B C 1
ATOM 1592 O O . ARG B 1 76 ? 10.25 -8.758 -12.359 1 92.75 76 ARG B O 1
ATOM 1599 N N . VAL B 1 77 ? 10.82 -9.383 -10.297 1 95.5 77 VAL B N 1
ATOM 1600 C CA . VAL B 1 77 ? 9.945 -8.453 -9.586 1 95.5 77 VAL B CA 1
ATOM 1601 C C . VAL B 1 77 ? 10.648 -7.922 -8.344 1 95.5 77 VAL B C 1
ATOM 1603 O O . VAL B 1 77 ? 11.516 -8.602 -7.777 1 95.5 77 VAL B O 1
ATOM 1606 N N . PRO B 1 78 ? 10.266 -6.766 -7.926 1 95.31 78 PRO B N 1
ATOM 1607 C CA . PRO B 1 78 ? 10.852 -6.285 -6.672 1 95.31 78 PRO B CA 1
ATOM 1608 C C . PRO B 1 78 ? 10.258 -6.984 -5.445 1 95.31 78 PRO B C 1
ATOM 1610 O O . PRO B 1 78 ? 9.195 -7.605 -5.535 1 95.31 78 PRO B O 1
ATOM 1613 N N . LYS B 1 79 ? 10.992 -6.863 -4.352 1 96.12 79 LYS B N 1
ATOM 1614 C CA . LYS B 1 79 ? 10.445 -7.285 -3.064 1 96.12 79 LYS B CA 1
ATOM 1615 C C . LYS B 1 79 ? 9.25 -6.426 -2.666 1 96.12 79 LYS B C 1
ATOM 1617 O O . LYS B 1 79 ? 9.227 -5.223 -2.924 1 96.12 79 LYS B O 1
ATOM 1622 N N . PRO B 1 80 ? 8.25 -7.078 -2.008 1 97 80 PRO B N 1
ATOM 1623 C CA . PRO B 1 80 ? 7.133 -6.258 -1.53 1 97 80 PRO B CA 1
ATOM 1624 C C . PRO B 1 80 ? 7.586 -5.125 -0.613 1 97 80 PRO B C 1
ATOM 1626 O O . PRO B 1 80 ? 8.602 -5.254 0.078 1 97 80 PRO B O 1
ATOM 1629 N N . CYS B 1 81 ? 6.777 -4.176 -0.612 1 96.25 81 CYS B N 1
ATOM 1630 C CA . CYS B 1 81 ? 7.082 -2.979 0.167 1 96.25 81 CYS B CA 1
ATOM 1631 C C . CYS B 1 81 ? 6.281 -2.955 1.463 1 96.25 81 CYS B C 1
ATOM 1633 O O . CYS B 1 81 ? 5.156 -3.461 1.513 1 96.25 81 CYS B O 1
ATOM 1635 N N . CYS B 1 82 ? 6.902 -2.414 2.461 1 97.06 82 CYS B N 1
ATOM 1636 C CA . CYS B 1 82 ? 6.176 -2.207 3.709 1 97.06 82 CYS B CA 1
ATOM 1637 C C . CYS B 1 82 ? 5.297 -0.966 3.629 1 97.06 82 CYS B C 1
ATOM 1639 O O . CYS B 1 82 ? 5.805 0.151 3.506 1 97.06 82 CYS B O 1
ATOM 1641 N N . ALA B 1 83 ? 3.996 -1.18 3.695 1 97.44 83 ALA B N 1
ATOM 1642 C CA . ALA B 1 83 ? 3.062 -0.075 3.488 1 97.44 83 ALA B CA 1
ATOM 1643 C C . ALA B 1 83 ? 1.85 -0.203 4.402 1 97.44 83 ALA B C 1
ATOM 1645 O O . ALA B 1 83 ? 1.581 -1.28 4.941 1 97.44 83 ALA B O 1
ATOM 1646 N N . PRO B 1 84 ? 1.109 0.928 4.566 1 97 84 PRO B N 1
ATOM 1647 C CA . PRO B 1 84 ? -0.109 0.846 5.375 1 97 84 PRO B CA 1
ATOM 1648 C C . PRO B 1 84 ? -1.133 -0.131 4.801 1 97 84 PRO B C 1
ATOM 1650 O O . PRO B 1 84 ? -1.359 -0.153 3.59 1 97 84 PRO B O 1
ATOM 1653 N N . SER B 1 85 ? -1.687 -0.943 5.695 1 95.75 85 SER B N 1
ATOM 1654 C CA . SER B 1 85 ? -2.748 -1.857 5.285 1 95.75 85 SER B CA 1
ATOM 1655 C C . SER B 1 85 ? -4.098 -1.419 5.844 1 95.75 85 SER B C 1
ATOM 1657 O O . SER B 1 85 ? -5.145 -1.878 5.379 1 95.75 85 SER B O 1
ATOM 1659 N N . LYS B 1 86 ? -3.998 -0.59 6.855 1 96.69 86 LYS B N 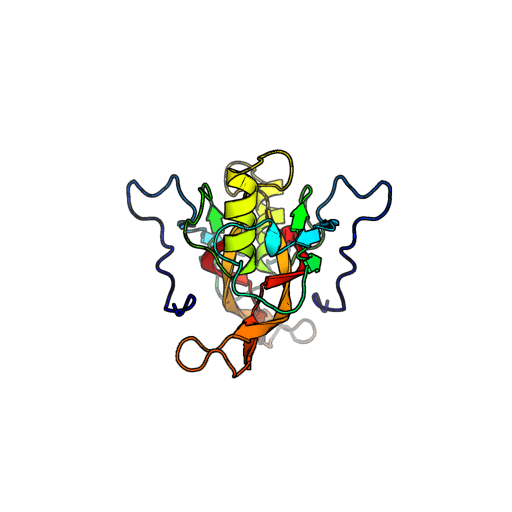1
ATOM 1660 C CA . LYS B 1 86 ? -5.195 -0.001 7.445 1 96.69 86 LYS B CA 1
ATOM 1661 C C . LYS B 1 86 ? -4.938 1.432 7.902 1 96.69 86 LYS B C 1
ATOM 1663 O O . LYS B 1 86 ? -3.926 1.709 8.555 1 96.69 86 LYS B O 1
ATOM 1668 N N . LEU B 1 87 ? -5.863 2.283 7.492 1 97.62 87 LEU B N 1
ATOM 1669 C CA . LEU B 1 87 ? -5.742 3.695 7.848 1 97.62 87 LEU B CA 1
ATOM 1670 C C . LEU B 1 87 ? -7.023 4.203 8.5 1 97.62 87 LEU B C 1
ATOM 1672 O O . LEU B 1 87 ? -8.078 3.59 8.359 1 97.62 87 LEU B O 1
ATOM 1676 N N . ASP B 1 88 ? -6.828 5.277 9.195 1 97.75 88 ASP B N 1
ATOM 1677 C CA . ASP B 1 88 ? -7.973 5.879 9.875 1 97.75 88 ASP B CA 1
ATOM 1678 C C . ASP B 1 88 ? -8.062 7.375 9.586 1 97.75 88 ASP B C 1
ATOM 1680 O O . ASP B 1 88 ? -7.164 7.945 8.953 1 97.75 88 ASP B O 1
ATOM 1684 N N . GLN B 1 89 ? -9.234 7.879 10.008 1 98.06 89 GLN B N 1
ATOM 1685 C CA . GLN B 1 89 ? -9.445 9.305 9.789 1 98.06 89 GLN B CA 1
ATOM 1686 C C . GLN B 1 89 ? -9.195 10.102 11.062 1 98.06 89 GLN B C 1
ATOM 1688 O O . GLN B 1 89 ? -9.125 9.531 12.156 1 98.06 89 GLN B O 1
ATOM 1693 N N . LEU B 1 90 ? -9.055 11.367 10.875 1 97.31 90 LEU B N 1
ATOM 1694 C CA . LEU B 1 90 ? -8.852 12.305 11.969 1 97.31 90 LEU B CA 1
ATOM 1695 C C . LEU B 1 90 ? -9.859 13.445 11.898 1 97.31 90 LEU B C 1
ATOM 1697 O O . LEU B 1 90 ? -10.078 14.023 10.836 1 97.31 90 LEU B O 1
ATOM 1701 N N . MET B 1 91 ? -10.523 13.664 12.992 1 97.44 9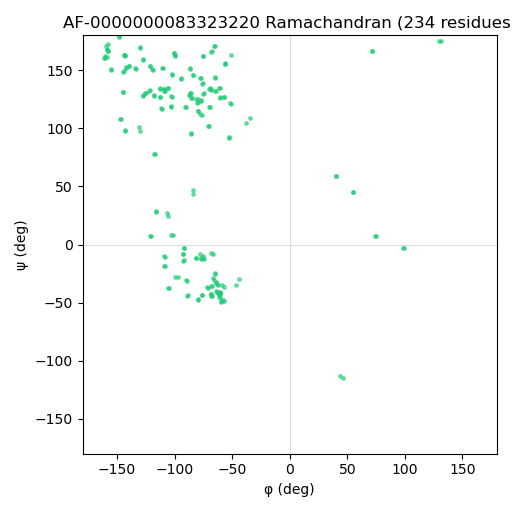1 MET B N 1
ATOM 1702 C CA . MET B 1 91 ? -11.398 14.828 13.078 1 97.44 91 MET B CA 1
ATOM 1703 C C . MET B 1 91 ? -10.594 16.109 13.242 1 97.44 91 MET B C 1
ATOM 1705 O O . MET B 1 91 ? -9.758 16.219 14.141 1 97.44 91 MET B O 1
ATOM 1709 N N . ILE B 1 92 ? -10.938 17.062 12.398 1 96.12 92 ILE B N 1
ATOM 1710 C CA . ILE B 1 92 ? -10.227 18.328 12.406 1 96.12 92 ILE B CA 1
ATOM 1711 C C . ILE B 1 92 ? -11.211 19.469 12.664 1 96.12 92 ILE B C 1
ATOM 1713 O O . ILE B 1 92 ? -12.273 19.531 12.047 1 96.12 92 ILE B O 1
ATOM 1717 N N . VAL B 1 93 ? -10.805 20.281 13.555 1 96.69 93 VAL B N 1
ATOM 1718 C CA . VAL B 1 93 ? -11.586 21.484 13.844 1 96.69 93 VAL B CA 1
ATOM 1719 C C . VAL B 1 93 ? -10.805 22.719 13.406 1 96.69 93 VAL B C 1
ATOM 1721 O O . VAL B 1 93 ? -9.625 22.875 13.727 1 96.69 93 VAL B O 1
ATOM 1724 N N . TYR B 1 94 ? -11.469 23.531 12.609 1 93.94 94 TYR B N 1
ATOM 1725 C CA . TYR B 1 94 ? -10.789 24.719 12.102 1 93.94 94 TYR B CA 1
ATOM 1726 C C . TYR B 1 94 ? -11.742 25.891 12.008 1 93.94 94 TYR B C 1
ATOM 1728 O O . TYR B 1 94 ? -12.961 25.734 12.109 1 93.94 94 TYR B O 1
ATOM 1736 N N . PHE B 1 95 ? -11.18 27.156 11.891 1 89.81 95 PHE B N 1
ATOM 1737 C CA . PHE B 1 95 ? -12 28.359 11.797 1 89.81 95 PHE B CA 1
ATOM 1738 C C . PHE B 1 95 ? -12.609 28.484 10.406 1 89.81 95 PHE B C 1
ATOM 1740 O O . PHE B 1 95 ? -11.945 28.234 9.398 1 89.81 95 PHE B O 1
ATOM 1747 N N . ASP B 1 96 ? -13.852 28.891 10.406 1 86.62 96 ASP B N 1
ATOM 1748 C CA . ASP B 1 96 ? -14.5 29.156 9.125 1 86.62 96 ASP B CA 1
ATOM 1749 C C . ASP B 1 96 ? -13.836 30.328 8.406 1 86.62 96 ASP B C 1
ATOM 1751 O O . ASP B 1 96 ? -13.57 31.375 9.016 1 86.62 96 ASP B O 1
ATOM 1755 N N . GLU B 1 97 ? -13.57 30.062 7.152 1 83.44 97 GLU B N 1
ATOM 1756 C CA . GLU B 1 97 ? -12.898 31.109 6.387 1 83.44 97 GLU B CA 1
ATOM 1757 C C . GLU B 1 97 ? -13.773 32.344 6.258 1 83.44 97 GLU B C 1
ATOM 1759 O O . GLU B 1 97 ? -13.266 33.469 6.199 1 83.44 97 GLU B O 1
ATOM 1764 N N . ASN B 1 98 ? -15.047 32.188 6.199 1 87.12 98 ASN B N 1
ATOM 1765 C CA . ASN B 1 98 ? -15.969 33.281 5.973 1 87.12 98 ASN B CA 1
ATOM 1766 C C . ASN B 1 98 ? -16.422 33.938 7.285 1 87.12 98 ASN B C 1
ATOM 1768 O O . ASN B 1 98 ? -16.891 35.062 7.305 1 87.12 98 ASN B O 1
ATOM 1772 N N . ASP B 1 99 ? -16.484 33.094 8.367 1 84.94 99 ASP B N 1
ATOM 1773 C CA . ASP B 1 99 ? -16.891 33.531 9.688 1 84.94 99 ASP B CA 1
ATOM 1774 C C . ASP B 1 99 ? -15.898 33.094 10.758 1 84.94 99 ASP B C 1
ATOM 1776 O O . ASP B 1 99 ? -15.961 31.969 11.242 1 84.94 99 ASP B O 1
ATOM 1780 N N . SER B 1 100 ? -15.07 33.969 11.102 1 79.31 100 SER B N 1
ATOM 1781 C CA . SER B 1 100 ? -13.984 33.656 12.031 1 79.31 100 SER B CA 1
ATOM 1782 C C . SER B 1 100 ? -14.516 33.344 13.422 1 79.31 100 SER B C 1
ATOM 1784 O O . SER B 1 100 ? -13.766 32.938 14.305 1 79.31 100 SER B O 1
ATOM 1786 N N . THR B 1 101 ? -15.734 33.562 13.594 1 85.38 101 THR B N 1
ATOM 1787 C CA . THR B 1 101 ? -16.297 33.25 14.898 1 85.38 101 THR B CA 1
ATOM 1788 C C . THR B 1 101 ? -16.859 31.844 14.922 1 85.38 101 THR B C 1
ATOM 1790 O O . THR B 1 101 ? -17.219 31.328 15.984 1 85.38 101 THR B O 1
ATOM 1793 N N . GLN B 1 102 ? -16.875 31.266 13.727 1 91.75 102 GLN B N 1
ATOM 1794 C CA . GLN B 1 102 ? -17.453 29.922 13.633 1 91.75 102 GLN B CA 1
ATOM 1795 C C . GLN B 1 102 ? -16.375 28.875 13.375 1 91.75 102 GLN B C 1
ATOM 1797 O O . GLN B 1 102 ? -15.422 29.125 12.625 1 91.75 102 GLN B O 1
ATOM 1802 N N . LEU B 1 103 ? -16.531 27.828 14.18 1 93.38 103 LEU B N 1
ATOM 1803 C CA . LEU B 1 103 ? -15.648 26.688 13.961 1 93.38 103 LEU B CA 1
ATOM 1804 C C . LEU B 1 103 ? -16.312 25.656 13.062 1 93.38 103 LEU B C 1
ATOM 1806 O O . LEU B 1 103 ? -17.531 25.484 13.102 1 93.38 103 LEU B O 1
ATOM 1810 N N . LYS B 1 104 ? -15.484 25.078 12.25 1 95.62 104 LYS B N 1
ATOM 1811 C CA . LYS B 1 104 ? -15.945 24 11.383 1 95.62 104 LYS B CA 1
ATOM 1812 C C . LYS B 1 104 ? -15.195 22.703 11.664 1 95.62 104 LYS B C 1
ATOM 1814 O O . LYS B 1 104 ? -14.078 22.734 12.18 1 95.62 104 LYS B O 1
ATOM 1819 N N . VAL B 1 105 ? -15.969 21.609 11.391 1 95.56 105 VAL B N 1
ATOM 1820 C CA . VAL B 1 105 ? -15.398 20.281 11.602 1 95.56 105 VAL B CA 1
ATOM 1821 C C . VAL B 1 105 ? -15.227 19.578 10.266 1 95.56 105 VAL B C 1
ATOM 1823 O O . VAL B 1 105 ? -16.109 19.625 9.406 1 95.56 105 VAL B O 1
ATOM 1826 N N . SER B 1 106 ? -14.055 19 10.148 1 94.38 106 SER B N 1
ATOM 1827 C CA . SER B 1 106 ? -13.797 18.156 8.984 1 94.38 106 SER B CA 1
ATOM 1828 C C . SER B 1 106 ? -13.133 16.844 9.391 1 94.38 106 SER B C 1
ATOM 1830 O O . SER B 1 106 ? -12.523 16.766 10.453 1 94.38 106 SER B O 1
ATOM 1832 N N . TYR B 1 107 ? -13.398 15.836 8.57 1 96.44 107 TYR B N 1
ATOM 1833 C CA . TYR B 1 107 ? -12.742 14.555 8.781 1 96.44 107 TYR B CA 1
ATOM 1834 C C . TYR B 1 107 ? -11.766 14.258 7.652 1 96.44 107 TYR B C 1
ATOM 1836 O O . TYR B 1 107 ? -12.156 14.18 6.484 1 96.44 107 TYR B O 1
ATOM 1844 N N . TRP B 1 108 ? -10.531 14.172 8.078 1 94.88 108 TRP B N 1
ATOM 1845 C CA . TRP B 1 108 ? -9.5 13.852 7.09 1 94.88 108 TRP B CA 1
ATOM 1846 C C . TRP B 1 108 ? -9.281 12.344 7.008 1 94.88 108 TRP B C 1
ATOM 1848 O O . TRP B 1 108 ? -8.656 11.75 7.891 1 94.88 108 TRP B O 1
ATOM 1858 N N . LYS B 1 109 ? -9.539 11.859 5.867 1 96.94 109 LYS B N 1
ATOM 1859 C CA . LYS B 1 109 ? -9.531 10.414 5.699 1 96.94 109 LYS B CA 1
ATOM 1860 C C . LYS B 1 109 ? -8.117 9.891 5.449 1 96.94 109 LYS B C 1
ATOM 1862 O O . LYS B 1 109 ? -7.309 10.57 4.812 1 96.94 109 LYS B O 1
ATOM 1867 N N . ASN B 1 110 ? -7.836 8.695 5.949 1 98 110 ASN B N 1
ATOM 1868 C CA . ASN B 1 110 ? -6.609 7.961 5.66 1 98 110 ASN B CA 1
ATOM 1869 C C . ASN B 1 110 ? -5.367 8.789 5.977 1 98 110 ASN B C 1
ATOM 1871 O O . ASN B 1 110 ? -4.438 8.859 5.172 1 98 110 ASN B O 1
ATOM 1875 N N . ILE B 1 111 ? -5.422 9.43 7.16 1 97.56 111 ILE B N 1
ATOM 1876 C CA . ILE B 1 111 ? -4.309 10.297 7.535 1 97.56 111 ILE B CA 1
ATOM 1877 C C . ILE B 1 111 ? -3.514 9.648 8.664 1 97.56 111 ILE B C 1
ATOM 1879 O O . ILE B 1 111 ? -2.4 10.086 8.977 1 97.56 111 ILE B O 1
ATOM 1883 N N . GLN B 1 112 ? -4.07 8.609 9.219 1 97.81 112 GLN B N 1
ATOM 1884 C CA . GLN B 1 112 ? -3.438 7.926 10.344 1 97.81 112 GLN B CA 1
ATOM 1885 C C . GLN B 1 112 ? -3.248 6.441 10.047 1 97.81 112 GLN B C 1
ATOM 1887 O O . GLN B 1 112 ? -4.203 5.746 9.695 1 97.81 112 GLN B O 1
ATOM 1892 N N . VAL B 1 113 ? -2.002 5.969 10.297 1 97.69 113 VAL B N 1
ATOM 1893 C CA . VAL B 1 113 ? -1.708 4.559 10.062 1 97.69 113 VAL B CA 1
ATOM 1894 C C . VAL B 1 113 ? -2.055 3.744 11.305 1 97.69 113 VAL B C 1
ATOM 1896 O O . VAL B 1 113 ? -1.578 4.043 12.406 1 97.69 113 VAL B O 1
ATOM 1899 N N . LEU B 1 114 ? -2.834 2.691 11.047 1 97.12 114 LEU B N 1
ATOM 1900 C CA . LEU B 1 114 ? -3.182 1.781 12.133 1 97.12 114 LEU B CA 1
ATOM 1901 C C . LEU B 1 114 ? -2.393 0.48 12.023 1 97.12 114 LEU B C 1
ATOM 1903 O O . LEU B 1 114 ? -1.951 -0.07 13.039 1 97.12 114 LEU B O 1
ATOM 1907 N N . GLU B 1 115 ? -2.215 0.046 10.781 1 97.12 115 GLU B N 1
ATOM 1908 C CA . GLU B 1 115 ? -1.552 -1.232 10.547 1 97.12 115 GLU B CA 1
ATOM 1909 C C . GLU B 1 115 ? -0.655 -1.166 9.312 1 97.12 115 GLU B C 1
ATOM 1911 O O . GLU B 1 115 ? -0.926 -0.405 8.383 1 97.12 115 GLU B O 1
ATOM 1916 N N . CYS B 1 116 ? 0.373 -2.004 9.344 1 96.88 116 CYS B N 1
ATOM 1917 C CA . CYS B 1 116 ? 1.285 -2.143 8.211 1 96.88 116 CYS B CA 1
ATOM 1918 C C . CYS B 1 116 ? 1.319 -3.582 7.711 1 96.88 116 CYS B C 1
ATOM 1920 O O . CYS B 1 116 ? 1.073 -4.516 8.477 1 96.88 116 CYS B O 1
ATOM 1922 N N . ALA B 1 117 ? 1.622 -3.711 6.496 1 97.19 117 ALA B N 1
ATOM 1923 C CA . ALA B 1 117 ? 1.812 -5.02 5.879 1 97.19 117 ALA B CA 1
ATOM 1924 C C . ALA B 1 117 ? 2.672 -4.918 4.625 1 97.19 117 ALA B C 1
ATOM 1926 O O . ALA B 1 117 ? 2.938 -3.814 4.137 1 97.19 117 ALA B O 1
ATOM 1927 N N . CYS B 1 118 ? 3.098 -6.047 4.188 1 97.06 118 CYS B N 1
ATOM 1928 C CA . CYS B 1 118 ? 3.914 -6.098 2.98 1 97.06 118 CYS B CA 1
ATOM 1929 C C . CYS B 1 118 ? 3.041 -6.148 1.732 1 97.06 118 CYS B C 1
ATOM 1931 O O . CYS B 1 118 ? 2.133 -6.977 1.639 1 97.06 118 CYS B O 1
ATOM 1933 N N . SER B 1 119 ? 3.344 -5.152 0.806 1 94.62 119 SER B N 1
ATOM 1934 C CA . SER B 1 119 ? 2.508 -5.043 -0.385 1 94.62 119 SER B CA 1
ATOM 1935 C C . SER B 1 119 ? 3.348 -4.758 -1.625 1 94.62 119 SER B C 1
ATOM 1937 O O . SER B 1 119 ? 4.449 -4.215 -1.522 1 94.62 119 SER B O 1
#

Sequence (238 aa):
MPLHKGRRSKCKGDNNKKCCRHELTVMFKDLKGFEFIVYPKGFDAGYCKGRCPPRYNPAHHHALLQSLLWKEDRKRVPKPCCAPSKLDQLMIVYFDENDSTQLKVSYWKNIQVLECACSMPLHKGRRSKCKGDNNKKCCRHELTVMFKDLKGFEFIVYPKGFDAGYCKGRCPPRYNPAHHHALLQSLLWKEDRKRVPKPCCAPSKLDQLMIVYFDENDSTQLKVSYWKNIQVLECACS

Organism: NCBI:txid300112

InterPro domains:
  IPR001839 Transforming growth factor-beta, C-terminal [PF00019] (18-118)
  IPR001839 Transforming growth factor-beta, C-terminal [PS51362] (5-119)
  IPR001839 Transforming growth factor-beta, C-terminal [SM00204] (19-119)
  IPR015615 Transforming growth factor-beta-like [PTHR11848] (6-119)
  IPR017948 Transforming growth factor beta, conserved site [PS00250] (37-52)
  IPR029034 Cystine-knot cytokine [G3DSA:2.10.90.10] (5-119)
  IPR029034 Cystine-knot cytokine [SSF57501] (8-118)

Radius of gyration: 20.4 Å; Cα contacts (8 Å, |Δi|>4): 539; chains: 2; bounding box: 33×69×43 Å

Foldseek 3Di:
DPLDDPDQFDDDDPNQAAKGKDWDKDAQVPDPPSVQWPPDRIDTQIWIDHFDAQPWSALDPVLNVQNVVCVVPVVPHDHFDKGASDFAKDKTWGADPVHRVDIDIDIGGRRHGDIIGTD/DPLDDPDQFDDDDPNQAAKGKDWDKDAQVPDPPSVQWPPDRIDTQIWIDHFDAQPFSALDPVLNVQNVVCVVPVVPHDHFDKGASDFAKDKTWGADPVHNVDIDIDIGGRRHGDIIGTD

Nearest PDB structures (foldseek):
  1tfg-assembly1_A  TM=8.740E-01  e=2.556E-09  Homo sapiens
  8v52-assembly1_A  TM=8.700E-01  e=3.211E-09  Homo sapiens
  3kfd-assembly1_A  TM=8.409E-01  e=1.263E-08  Homo sapiens
  5vt2-assembly1_B  TM=7.886E-01  e=5.681E-09  Homo sapiens
  7u5o-assembly2_B  TM=6.978E-01  e=5.564E-08  Homo sapiens

Secondary structure (DSSP, 8-state):
--S-S----B--TTTTSBSEEE--EEEGGGSTT-TTEEE-SEEE--EEESB--TTSSBSSHHHHHHHHHHHH-TTTSPPPPEEEEEEEEEEEEEE-SS-TT-EEEEEEEEEEEEEEEE-/--S-S----B--TTTTSBSEEE--EEEGGGSTT-TTEEE-SEEE--EEESB--TTSSBSSHHHHHHHHHHHH-TTTSPPPPEEEEEEEEEEEEEE-SS-TT-EEEEEEEEEEEEEEEE-

Solvent-accessible surface area (backbone atoms only — not comparable to full-atom values): 12690 Å² total; per-residue (Å²): 125,80,75,79,57,88,67,88,14,68,52,50,88,86,46,62,58,38,49,12,28,41,89,34,78,45,46,35,82,78,36,88,89,38,69,61,50,68,31,59,61,53,46,64,30,34,46,46,43,41,43,40,57,75,72,44,59,43,62,42,49,31,25,38,51,40,18,52,49,18,72,76,36,66,84,78,40,66,70,36,29,31,22,67,70,35,62,33,66,43,71,37,29,27,60,32,90,90,41,77,88,39,76,39,80,44,74,43,59,38,41,24,48,74,22,29,22,15,51,126,83,76,79,60,90,69,88,13,68,51,50,87,85,45,62,57,38,49,13,27,42,88,35,78,44,46,35,84,78,36,88,90,37,69,62,50,68,32,60,61,54,46,65,29,32,46,47,45,41,45,40,56,74,71,44,59,45,62,43,48,32,28,38,53,40,18,52,48,19,73,74,36,66,85,78,41,68,68,36,30,31,22,68,72,36,62,35,65,42,71,35,29,26,60,31,90,91,40,77,86,38,77,39,79,45,73,42,58,38,39,24,47,73,22,29,23,15,50

pLDDT: mean 90.21, std 12.02, range [34.94, 98.12]